Protein AF-A0AAV0UBR2-F1 (afdb_monomer)

Secondary structure (DSSP, 8-state):
---EESSS--TT-TT-SEEEEEETTEEEEEE-STTEEEE-TTTB-B-SSEEEEEEEESS-SSEEEEEEETTPPPBTTTTB-TTTSTTEEEEETTTTEEEETTEEEE---SPPP-TT-EEEEEEETTTTEEEEEETTEEEEEEEE-----TTS--EEEEEEE-TT-EEEEESSSS--SSPPTTPEEGGGGB--GGGTHHHHHHHHHTT----------------------PPP--GGG--SHHHHHTTHHHHHHHHHHHTTB---S-HHHHHHHHHHTTT--STTS-TTTBPPP-----

pLDDT: mean 78.82, std 22.32, range [23.48, 98.81]

Solvent-accessible surface area (backbone atoms only — not comparable to full-atom values): 16975 Å² total; per-residue (Å²): 129,63,67,50,66,72,80,76,79,68,102,77,52,86,80,47,31,42,46,77,47,81,54,96,54,31,37,36,40,33,15,62,27,57,25,14,49,42,26,21,67,93,34,32,50,46,68,63,50,36,36,30,37,38,36,34,26,71,40,51,60,64,40,21,47,37,36,28,31,71,75,56,76,76,39,55,90,84,46,41,36,46,4,43,36,76,55,15,39,16,41,21,45,52,80,23,28,32,27,42,48,64,41,75,42,87,56,54,89,70,83,56,56,47,65,67,41,35,39,38,44,40,38,31,45,77,81,10,33,33,32,44,20,57,72,59,45,76,58,53,78,75,44,70,81,46,68,67,49,97,86,24,72,17,36,23,55,28,36,12,22,24,58,79,30,32,36,38,39,31,39,52,67,45,89,70,93,56,76,60,88,87,50,39,45,48,54,82,54,49,59,76,66,88,65,49,62,66,53,53,53,50,57,55,58,73,73,67,80,86,89,84,92,82,83,88,86,88,82,82,87,79,88,76,92,76,81,86,82,76,80,86,81,65,55,85,79,38,90,47,46,70,63,42,42,75,61,38,64,62,53,45,37,50,55,25,51,76,69,48,27,55,63,69,76,57,55,63,58,35,20,44,52,55,55,75,45,50,96,51,57,83,86,76,46,62,72,90,50,44,45,79,82,77,80,88,80,133

Foldseek 3Di:
DQWDFQDDDDQPPPPQQWHWDDDLQKIKIAGAAQFGKIWSQVWFAAAAFKEKKKKAWQAFDWKWWAKFFQVDHDDRVVSDYFQCEQRGWTATQQVCWIHHVNDTDRQAPDHGDGHGWMKMWMAHQHQQFTWIDTQQHTSDTPDGPNHDDPPGRHMTIMMTDGHGTIMIIHQPSDDDRHDDPRHDRSVVRTHPPVPCVVVVVVVVVVPDDDDDDDDDDDDDDDDDDDDDDDDQDQLVVQQDLVSQLVVDLVNLLVNCVVLQWDSDDDSSVSSVLSNQCHPHDPVPRDPVGGHDDDPPDD

Nearest PDB structures (foldseek):
  5f6l-assembly1_B  TM=8.442E-01  e=5.156E-14  Homo sapiens
  5f6k-assembly1_A  TM=8.306E-01  e=2.556E-14  Homo sapiens
  7bre-assembly2_D  TM=8.375E-01  e=4.486E-13  Homo sapiens
  4uwe-assembly1_A  TM=8.419E-01  e=6.321E-10  Oryctolagus cuniculus
  4uwa-assembly1_B  TM=8.419E-01  e=2.572E-09  Oryctolagus cuniculus

InterPro domains:
  IPR001870 B30.2/SPRY domain [PS50188] (1-176)
  IPR003877 SPRY domain [PF00622] (50-173)
  IPR003877 SPRY domain [SM00449] (48-175)
  IPR013320 Concanavalin A-like lectin/glucanase domain superfamily [SSF49899] (34-180)
  IPR025086 SDE2/SF3A3, SAP domain [PF13297] (218-292)
  IPR043136 B30.2/SPRY domain superfamily [G3DSA:2.60.120.920] (10-215)
  IPR045129 E3 ubiquitin-protein ligase RNF123/RKP/RSPRY1 [PTHR13363] (20-223)

Radius of gyration: 23.36 Å; Cα contacts (8 Å, |Δi|>4): 576; chains: 1; bounding box: 59×63×54 Å

Mean predicted aligned error: 16.4 Å

Sequence (298 aa):
MWLTFVGDSNEEDVTASVGTIFKHGLCELRGRGNFGTASARHCCALTKGKWYYEVRLVTAGVVQIGWADSTFEVNSETGDGVGDHERSWSYDGARRLKWNGGKDEEYATDDSWSKGDVIGCLLDLDEGTVSFTQNGVCLGVAFCNVKHTPSDEGIFPAISVEQTEILLVNIGSQPFLYKPLGFEPVIDALSDEAADESAAVATIRARMDPAKKVKTSTSKALEKKTALTEPVVDLMKYETVESLELLGLEQLKQELSRRNLKCGGNLTERAARLHSVRGKSWEDIDDKVKAKKKDVSG

Structure (mmCIF, N/CA/C/O backbone):
data_AF-A0AAV0UBR2-F1
#
_entry.id   AF-A0AAV0UBR2-F1
#
loop_
_atom_site.group_PDB
_atom_site.id
_atom_site.type_symbol
_atom_site.label_atom_id
_atom_site.label_alt_id
_atom_site.label_comp_id
_atom_site.label_asym_id
_atom_site.label_entity_id
_atom_site.label_seq_id
_atom_site.pdbx_PDB_ins_code
_atom_site.Cartn_x
_atom_site.Cartn_y
_atom_site.Cartn_z
_atom_site.occupancy
_atom_site.B_iso_or_equiv
_atom_site.auth_seq_id
_atom_site.auth_comp_id
_atom_site.auth_asym_id
_atom_site.auth_atom_id
_atom_site.pdbx_PDB_model_num
ATOM 1 N N . MET A 1 1 ? 5.184 15.488 6.749 1.00 46.41 1 MET A N 1
ATOM 2 C CA . MET A 1 1 ? 5.309 14.588 5.581 1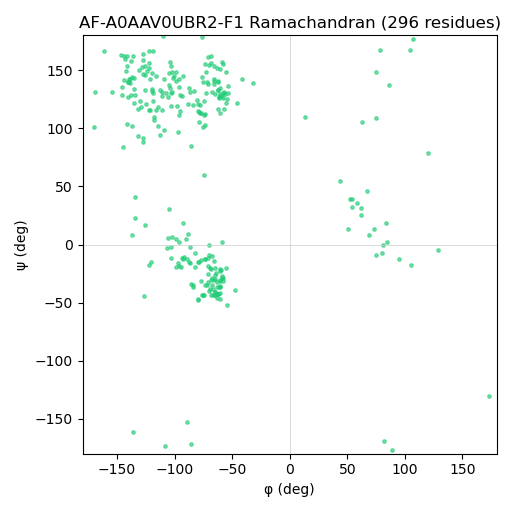.00 46.41 1 MET A CA 1
ATOM 3 C C . MET A 1 1 ? 5.497 13.186 6.153 1.00 46.41 1 MET A C 1
ATOM 5 O O . MET A 1 1 ? 6.348 13.073 7.017 1.00 46.41 1 MET A O 1
ATOM 9 N N . TRP A 1 2 ? 4.666 12.187 5.821 1.00 53.38 2 TRP A N 1
ATOM 10 C CA . TRP A 1 2 ? 4.662 10.881 6.529 1.00 53.38 2 TRP A CA 1
ATOM 11 C C . TRP A 1 2 ? 5.353 9.733 5.771 1.00 53.38 2 TRP A C 1
ATOM 13 O O . TRP A 1 2 ? 5.608 8.687 6.350 1.00 53.38 2 TRP A O 1
ATOM 23 N N . LEU A 1 3 ? 5.686 9.911 4.489 1.00 54.06 3 LEU A N 1
ATOM 24 C CA . LEU A 1 3 ? 6.762 9.127 3.878 1.00 54.06 3 LEU A CA 1
ATOM 25 C C . LEU A 1 3 ? 8.009 9.991 3.918 1.00 54.06 3 LEU A C 1
ATOM 27 O O . LEU A 1 3 ? 8.021 11.078 3.339 1.00 54.06 3 LEU A O 1
ATOM 31 N N . THR A 1 4 ? 9.029 9.500 4.600 1.00 50.12 4 THR A N 1
ATOM 32 C CA . THR A 1 4 ? 10.371 10.073 4.604 1.00 50.12 4 THR A CA 1
ATOM 33 C C . THR A 1 4 ? 11.328 9.057 3.994 1.00 50.12 4 THR A C 1
ATOM 35 O O . THR A 1 4 ? 11.130 7.841 4.073 1.00 50.12 4 THR A O 1
ATOM 38 N N . PHE A 1 5 ? 12.320 9.573 3.277 1.00 44.47 5 PHE A N 1
ATOM 39 C CA . PHE A 1 5 ? 13.307 8.764 2.576 1.00 44.47 5 PHE A CA 1
ATOM 40 C C . PHE A 1 5 ? 14.163 7.988 3.592 1.00 44.47 5 PHE A C 1
ATOM 42 O O . PHE A 1 5 ? 14.566 8.545 4.612 1.00 44.47 5 PHE A O 1
ATOM 49 N N . VAL A 1 6 ? 14.458 6.715 3.314 1.00 44.81 6 VAL A N 1
ATOM 50 C CA . VAL A 1 6 ? 15.462 5.943 4.066 1.00 44.81 6 VAL A CA 1
ATOM 51 C C . VAL A 1 6 ? 16.767 6.005 3.268 1.00 44.81 6 VAL A C 1
ATOM 53 O O . VAL A 1 6 ? 16.921 5.262 2.304 1.00 44.81 6 VAL A O 1
ATOM 56 N N . GLY A 1 7 ? 17.660 6.939 3.635 1.00 39.88 7 GLY A N 1
ATOM 57 C CA . GLY A 1 7 ? 18.962 7.192 2.978 1.00 39.88 7 GLY A CA 1
ATOM 58 C C . GLY A 1 7 ? 19.161 8.614 2.405 1.00 39.88 7 GLY A C 1
ATOM 59 O O . GLY A 1 7 ? 19.099 8.827 1.207 1.00 39.88 7 GLY A O 1
ATOM 60 N N . ASP A 1 8 ? 19.476 9.580 3.263 1.00 29.83 8 ASP A N 1
ATOM 61 C CA . ASP A 1 8 ? 19.772 10.987 2.930 1.00 29.83 8 ASP A CA 1
ATOM 62 C C . ASP A 1 8 ? 18.601 11.922 2.556 1.00 29.83 8 ASP A C 1
ATOM 64 O O . ASP A 1 8 ? 17.513 11.551 2.122 1.00 29.83 8 ASP A O 1
ATOM 68 N N . SER A 1 9 ? 18.822 13.183 2.926 1.00 35.94 9 SER A N 1
ATOM 69 C CA . SER A 1 9 ? 17.844 14.158 3.411 1.00 35.94 9 SER A CA 1
ATOM 70 C C . SER A 1 9 ? 17.406 15.224 2.392 1.00 35.94 9 SER A C 1
ATOM 72 O O . SER A 1 9 ? 18.218 15.697 1.606 1.00 35.94 9 SER A O 1
ATOM 74 N N . ASN A 1 10 ? 16.184 15.743 2.597 1.00 33.81 10 ASN A N 1
ATOM 75 C CA . ASN A 1 10 ? 15.532 16.940 2.017 1.00 33.81 10 ASN A CA 1
ATOM 76 C C . ASN A 1 10 ? 14.797 16.801 0.665 1.00 33.81 10 ASN A C 1
ATOM 78 O O . ASN A 1 10 ? 15.284 16.230 -0.303 1.00 33.81 10 ASN A O 1
ATOM 82 N N . GLU A 1 11 ? 13.617 17.438 0.602 1.00 40.72 11 GLU A N 1
ATOM 83 C CA . GLU A 1 11 ? 12.642 17.490 -0.512 1.00 40.72 11 GLU A CA 1
ATOM 84 C C . GLU A 1 11 ? 13.168 18.066 -1.851 1.00 40.72 11 GLU A C 1
ATOM 86 O O . GLU A 1 11 ? 12.420 18.136 -2.827 1.00 40.72 11 GLU A O 1
ATOM 91 N N . GLU A 1 12 ? 14.447 18.432 -1.946 1.00 46.47 12 GLU A N 1
ATOM 92 C CA . GLU A 1 12 ? 15.081 18.947 -3.169 1.00 46.47 12 GLU A CA 1
ATOM 93 C C . GLU A 1 12 ? 16.334 18.161 -3.579 1.00 46.47 12 GLU A C 1
ATOM 95 O O . GLU A 1 12 ? 17.120 18.634 -4.402 1.00 46.47 12 GLU A O 1
ATOM 100 N N . ASP A 1 13 ? 16.533 16.951 -3.050 1.00 51.47 13 ASP A N 1
ATOM 101 C CA . ASP A 1 13 ? 17.655 16.131 -3.485 1.00 51.47 13 ASP A CA 1
ATOM 102 C C . ASP A 1 13 ? 17.386 15.521 -4.873 1.00 51.47 13 ASP A C 1
ATOM 104 O O . ASP A 1 13 ? 16.647 14.548 -5.060 1.00 51.47 13 ASP A O 1
ATOM 108 N N . VAL A 1 14 ? 17.980 16.137 -5.897 1.00 52.19 14 VAL A N 1
ATOM 109 C CA . VAL A 1 14 ? 17.933 15.667 -7.291 1.00 52.19 14 VAL A CA 1
ATOM 110 C C . VAL A 1 14 ? 18.663 14.323 -7.446 1.00 52.19 14 VAL A C 1
ATOM 112 O O . VAL A 1 14 ? 18.478 13.648 -8.458 1.00 52.19 14 VAL A O 1
ATOM 115 N N . THR A 1 15 ? 19.460 13.917 -6.452 1.00 54.75 15 THR A N 1
ATOM 116 C CA . THR A 1 15 ? 20.222 12.663 -6.455 1.00 54.75 15 THR A CA 1
ATOM 117 C C . THR A 1 15 ? 19.478 11.485 -5.820 1.00 54.75 15 THR A C 1
ATOM 119 O O . THR A 1 15 ? 19.882 10.341 -6.022 1.00 54.75 15 THR A O 1
ATOM 122 N N . ALA A 1 16 ? 18.350 11.731 -5.141 1.00 70.00 16 ALA A N 1
ATOM 123 C CA . ALA A 1 16 ? 17.551 10.679 -4.519 1.00 70.00 16 ALA A CA 1
ATOM 124 C C . ALA A 1 16 ? 16.995 9.684 -5.556 1.00 70.00 16 ALA A C 1
ATOM 126 O O . ALA A 1 16 ? 16.400 10.066 -6.572 1.00 70.00 16 ALA A O 1
ATOM 127 N N . SER A 1 17 ? 17.130 8.387 -5.264 1.00 79.88 17 SER A N 1
ATOM 128 C CA . SER A 1 17 ? 16.677 7.288 -6.131 1.00 79.88 17 SER A CA 1
ATOM 129 C C . SER A 1 17 ? 15.152 7.149 -6.200 1.00 79.88 17 SER A C 1
ATOM 131 O O . SER A 1 17 ? 14.642 6.464 -7.089 1.00 79.88 17 SER A O 1
ATOM 133 N N . VAL A 1 18 ? 14.407 7.838 -5.330 1.00 83.50 18 VAL A N 1
ATOM 134 C CA . VAL A 1 18 ? 12.948 7.959 -5.392 1.00 83.50 18 VAL A CA 1
ATOM 135 C C . VAL A 1 18 ? 12.512 9.388 -5.076 1.00 83.50 18 VAL A C 1
ATOM 137 O O . VAL A 1 18 ? 13.056 10.040 -4.192 1.00 83.50 18 VAL A O 1
ATOM 140 N N . GLY A 1 19 ? 11.532 9.896 -5.819 1.00 85.75 19 GLY A N 1
ATOM 141 C CA . GLY A 1 19 ? 10.892 11.182 -5.559 1.00 85.75 19 GLY A CA 1
ATOM 142 C C . GLY A 1 19 ? 9.505 10.998 -4.957 1.00 85.75 19 GLY A C 1
ATOM 143 O O . GLY A 1 19 ? 8.725 10.186 -5.449 1.00 85.75 19 GLY A O 1
ATOM 144 N N . THR A 1 20 ? 9.176 11.796 -3.945 1.00 86.75 20 THR A N 1
ATOM 145 C CA . THR A 1 20 ? 7.855 11.820 -3.302 1.00 86.75 20 THR A CA 1
ATOM 146 C C . THR A 1 20 ? 7.209 13.188 -3.452 1.00 86.75 20 THR A C 1
ATOM 148 O O . THR A 1 20 ? 7.829 14.198 -3.128 1.00 86.75 20 THR A O 1
ATOM 151 N N . ILE A 1 21 ? 5.955 13.241 -3.897 1.00 87.75 21 ILE A N 1
ATOM 152 C CA . ILE A 1 21 ? 5.172 14.480 -3.954 1.00 87.75 21 ILE A CA 1
ATOM 153 C C . ILE A 1 21 ? 3.829 14.245 -3.279 1.00 87.75 21 ILE A C 1
ATOM 155 O O . ILE A 1 21 ? 3.015 13.447 -3.737 1.00 87.75 21 ILE A O 1
ATOM 159 N N . PHE A 1 22 ? 3.557 14.990 -2.212 1.00 83.75 22 PHE A N 1
ATOM 160 C CA . PHE A 1 22 ? 2.259 14.947 -1.551 1.00 83.75 22 PHE A CA 1
ATOM 161 C C . PHE A 1 22 ? 1.299 15.944 -2.184 1.00 83.75 22 PHE A C 1
ATOM 163 O O . PHE A 1 22 ? 1.541 17.151 -2.192 1.00 83.75 22 PHE A O 1
ATOM 170 N N . LYS A 1 23 ? 0.174 15.449 -2.701 1.00 78.44 23 LYS A N 1
ATOM 171 C CA . LYS A 1 23 ? -0.849 16.307 -3.296 1.00 78.44 23 LYS A CA 1
ATOM 172 C C . LYS A 1 23 ? -2.245 15.768 -3.042 1.00 78.44 23 LYS A C 1
ATOM 174 O O . LYS A 1 23 ? -2.550 14.615 -3.330 1.00 78.44 23 LYS A O 1
ATOM 179 N N . HIS A 1 24 ? -3.111 16.641 -2.529 1.00 82.06 24 HIS A N 1
ATOM 180 C CA . HIS A 1 24 ? -4.518 16.339 -2.251 1.00 82.06 24 HIS A CA 1
ATOM 181 C C . HIS A 1 24 ? -4.724 15.095 -1.363 1.00 82.06 24 HIS A C 1
ATOM 183 O O . HIS A 1 24 ? -5.707 14.387 -1.536 1.00 82.06 24 HIS A O 1
ATOM 189 N N . GLY A 1 25 ? -3.806 14.799 -0.439 1.00 78.69 25 GLY A N 1
ATOM 190 C CA . GLY A 1 25 ? -3.898 13.621 0.432 1.00 78.69 25 GLY A CA 1
ATOM 191 C C . GLY A 1 25 ? -3.359 12.319 -0.173 1.00 78.69 25 GLY A C 1
ATOM 192 O O . GLY A 1 25 ? -3.390 11.299 0.496 1.00 78.69 25 GLY A O 1
ATOM 193 N N . LEU A 1 26 ? -2.823 12.324 -1.392 1.00 86.31 26 LEU A N 1
ATOM 194 C CA . LEU A 1 26 ? -2.087 11.181 -1.942 1.00 86.31 26 LEU A CA 1
ATOM 195 C C . LEU A 1 26 ? -0.590 11.474 -1.938 1.00 86.31 26 LEU A C 1
ATOM 197 O O . LEU A 1 26 ? -0.187 12.625 -2.127 1.00 86.31 26 LEU A O 1
ATOM 201 N N . CYS A 1 27 ? 0.222 10.436 -1.757 1.00 91.31 27 CYS A N 1
ATOM 202 C CA . CYS A 1 27 ? 1.649 10.503 -2.048 1.00 91.31 27 CYS A CA 1
ATOM 203 C C . CYS A 1 27 ? 1.891 9.966 -3.459 1.00 91.31 27 CYS A C 1
ATOM 205 O O . CYS A 1 27 ? 1.653 8.788 -3.716 1.00 91.31 27 CYS A O 1
ATOM 207 N N . GLU A 1 28 ? 2.345 10.811 -4.379 1.00 94.00 28 GLU A N 1
ATOM 208 C CA . GLU A 1 28 ? 2.950 10.345 -5.623 1.00 94.00 28 GLU A CA 1
ATOM 209 C C . GLU A 1 28 ? 4.375 9.892 -5.335 1.00 94.00 28 GLU A C 1
ATOM 211 O O . GLU A 1 28 ? 5.196 10.689 -4.887 1.00 94.00 28 GLU A O 1
ATOM 216 N N . LEU A 1 29 ? 4.653 8.623 -5.609 1.00 93.75 29 LEU A N 1
ATOM 217 C CA . LEU A 1 29 ? 5.976 8.030 -5.511 1.00 93.75 29 LEU A CA 1
ATOM 218 C C . LEU A 1 29 ? 6.505 7.790 -6.925 1.00 93.75 29 LEU A C 1
ATOM 220 O O . LEU A 1 29 ? 5.793 7.230 -7.755 1.00 93.75 29 LEU A O 1
ATOM 224 N N . ARG A 1 30 ? 7.731 8.231 -7.209 1.00 94.38 30 ARG A N 1
ATOM 225 C CA . ARG A 1 30 ? 8.351 8.154 -8.536 1.00 94.38 30 ARG A CA 1
ATOM 226 C C . ARG A 1 30 ? 9.759 7.586 -8.445 1.00 94.38 30 ARG A C 1
ATOM 228 O O . ARG A 1 30 ? 10.634 8.247 -7.890 1.00 94.38 30 ARG A O 1
ATOM 235 N N . GLY A 1 31 ? 9.997 6.431 -9.052 1.00 90.62 31 GLY A N 1
ATOM 236 C CA . GLY A 1 31 ? 11.328 5.841 -9.151 1.00 90.62 31 GLY A CA 1
ATOM 237 C C . GLY A 1 31 ? 12.250 6.665 -10.051 1.00 90.62 31 GLY A C 1
ATOM 238 O O . GLY A 1 31 ? 11.885 7.066 -11.162 1.00 90.62 31 GLY A O 1
ATOM 239 N N . ARG A 1 32 ? 13.453 6.953 -9.555 1.00 87.56 32 ARG A N 1
ATOM 240 C CA . ARG A 1 32 ? 14.506 7.728 -10.236 1.00 87.56 32 ARG A CA 1
ATOM 241 C C . ARG A 1 32 ? 15.820 6.953 -10.378 1.00 87.56 32 ARG A C 1
ATOM 243 O O . ARG A 1 32 ? 16.628 7.318 -11.230 1.00 87.56 32 ARG A O 1
ATOM 250 N N . GLY A 1 33 ? 16.007 5.882 -9.610 1.00 81.88 33 GLY A N 1
ATOM 251 C CA . GLY A 1 33 ? 17.166 4.991 -9.659 1.00 81.88 33 GLY A CA 1
ATOM 252 C C . GLY A 1 33 ? 16.772 3.515 -9.598 1.00 81.88 33 GLY A C 1
ATOM 253 O O . GLY A 1 33 ? 15.621 3.175 -9.859 1.00 81.88 33 GLY A O 1
ATOM 254 N N . ASN A 1 34 ? 17.741 2.668 -9.258 1.00 83.19 34 ASN A N 1
ATOM 255 C CA . ASN A 1 34 ? 17.560 1.228 -9.078 1.00 83.19 34 ASN A CA 1
ATOM 256 C C . ASN A 1 34 ? 16.831 0.978 -7.747 1.00 83.19 34 ASN A C 1
ATOM 258 O O . ASN A 1 34 ? 17.386 1.307 -6.699 1.00 83.19 34 ASN A O 1
ATOM 262 N N . PHE A 1 35 ? 15.582 0.504 -7.795 1.00 82.88 35 PHE A N 1
ATOM 263 C CA . PHE A 1 35 ? 14.741 0.235 -6.615 1.00 82.88 35 PHE A CA 1
ATOM 264 C C . PHE A 1 35 ? 14.771 1.312 -5.511 1.00 82.88 35 PHE A C 1
ATOM 266 O O . PHE A 1 35 ? 15.003 1.048 -4.328 1.00 82.88 35 PHE A O 1
ATOM 273 N N . GLY A 1 36 ? 14.486 2.563 -5.877 1.00 87.38 36 GLY A N 1
ATOM 274 C CA . GLY A 1 36 ? 14.379 3.638 -4.893 1.00 87.38 36 GLY A CA 1
ATOM 275 C C . GLY A 1 36 ? 13.265 3.364 -3.878 1.00 87.38 36 GLY A C 1
ATOM 276 O O . GLY A 1 36 ? 12.137 3.058 -4.265 1.00 87.38 36 GLY A O 1
ATOM 277 N N . THR A 1 37 ? 13.569 3.474 -2.581 1.00 89.94 37 THR A N 1
ATOM 278 C CA . THR A 1 37 ? 12.670 3.023 -1.507 1.00 89.94 37 THR A CA 1
ATOM 279 C C . THR A 1 37 ? 12.123 4.183 -0.686 1.00 89.94 37 THR A C 1
ATOM 281 O O . THR A 1 37 ? 12.868 5.045 -0.227 1.00 89.94 37 THR A O 1
ATOM 284 N N . ALA A 1 38 ? 10.812 4.178 -0.455 1.00 90.69 38 ALA A N 1
ATOM 285 C CA . ALA A 1 38 ? 10.155 5.070 0.492 1.00 90.69 38 ALA A CA 1
ATOM 286 C C . ALA A 1 38 ? 9.413 4.260 1.558 1.00 90.69 38 ALA A C 1
ATOM 288 O O . ALA A 1 38 ? 8.809 3.228 1.263 1.00 90.69 38 ALA A O 1
ATOM 289 N N . SER A 1 39 ? 9.439 4.738 2.803 1.00 91.31 39 SER A N 1
ATOM 290 C CA . SER A 1 39 ? 8.746 4.085 3.915 1.00 91.31 39 SER A CA 1
ATOM 291 C C . SER A 1 39 ? 8.114 5.096 4.866 1.00 91.31 39 SER A C 1
ATOM 293 O O . SER A 1 39 ? 8.483 6.271 4.876 1.00 91.31 39 SER A O 1
ATOM 295 N N . ALA A 1 40 ? 7.170 4.629 5.680 1.00 89.12 40 ALA A N 1
ATOM 296 C CA . ALA A 1 40 ? 6.581 5.415 6.764 1.00 89.12 40 ALA A CA 1
ATOM 297 C C . ALA A 1 40 ? 7.289 5.208 8.121 1.00 89.12 40 ALA A C 1
ATOM 299 O O . ALA A 1 40 ? 6.711 5.525 9.160 1.00 89.12 40 ALA A O 1
ATOM 300 N N . ARG A 1 41 ? 8.527 4.684 8.124 1.00 86.19 41 ARG A N 1
ATOM 301 C CA . ARG A 1 41 ? 9.288 4.283 9.327 1.00 86.19 41 ARG A CA 1
ATOM 302 C C . ARG A 1 41 ? 9.292 5.321 10.445 1.00 86.19 41 ARG A C 1
ATOM 304 O O . ARG A 1 41 ? 9.218 4.967 11.611 1.00 86.19 41 ARG A O 1
ATOM 311 N N . HIS A 1 42 ? 9.399 6.597 10.092 1.00 83.25 42 HIS A N 1
ATOM 312 C CA . HIS A 1 42 ? 9.596 7.672 11.064 1.00 83.25 42 HIS A CA 1
ATOM 313 C C . HIS A 1 42 ? 8.324 8.098 11.795 1.00 83.25 42 HIS A C 1
ATOM 315 O O . HIS A 1 42 ? 8.405 8.803 12.789 1.00 83.25 42 HIS A O 1
ATOM 321 N N . CYS A 1 43 ? 7.148 7.710 11.311 1.00 83.31 43 CYS A N 1
ATOM 322 C CA . CYS A 1 43 ? 5.892 8.157 11.904 1.00 83.31 43 CYS A CA 1
ATOM 323 C C . CYS A 1 43 ? 4.862 7.040 12.037 1.00 83.31 43 CYS A C 1
ATOM 325 O O . CYS A 1 43 ? 3.712 7.330 12.330 1.00 83.31 43 CYS A O 1
ATOM 327 N N . CYS A 1 44 ? 5.225 5.784 11.776 1.00 90.25 44 CYS A N 1
ATOM 328 C CA . CYS A 1 44 ? 4.307 4.653 11.801 1.00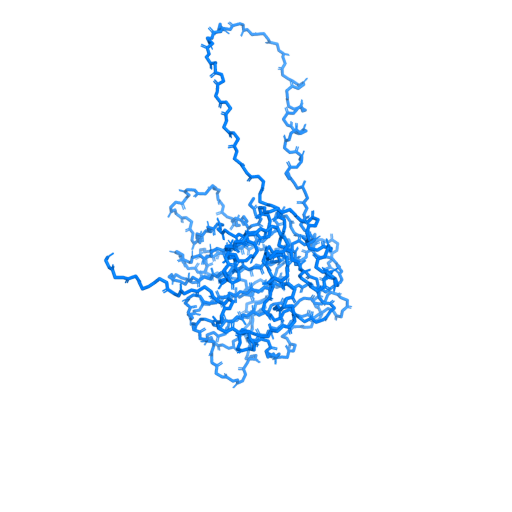 90.25 44 CYS A CA 1
ATOM 329 C C . CYS A 1 44 ? 4.961 3.448 12.480 1.00 90.25 44 CYS A C 1
ATOM 331 O O . CYS A 1 44 ? 6.058 3.041 12.107 1.00 90.25 44 CYS A O 1
ATOM 333 N N . ALA A 1 45 ? 4.253 2.876 13.453 1.00 92.50 45 ALA A N 1
ATOM 334 C CA . ALA A 1 45 ? 4.704 1.754 14.269 1.00 92.50 45 ALA A CA 1
ATOM 335 C C . ALA A 1 45 ? 3.518 0.832 14.601 1.00 92.50 45 ALA A C 1
ATOM 337 O O . ALA A 1 45 ? 2.874 0.947 15.648 1.00 92.50 45 ALA A O 1
ATOM 338 N N . LEU A 1 46 ? 3.180 -0.079 13.686 1.00 95.38 46 LEU A N 1
ATOM 339 C CA . LEU A 1 46 ? 2.039 -0.985 13.839 1.00 95.38 46 LEU A CA 1
ATOM 340 C C . LEU A 1 46 ? 2.441 -2.210 14.663 1.00 95.38 46 LEU A C 1
ATOM 342 O O . LEU A 1 46 ? 3.320 -2.974 14.268 1.00 95.38 46 LEU A O 1
ATOM 346 N N . THR A 1 47 ? 1.779 -2.420 15.802 1.00 95.38 47 THR A N 1
ATOM 347 C CA . THR A 1 47 ? 2.157 -3.471 16.771 1.00 95.38 47 THR A CA 1
ATOM 348 C C . THR A 1 47 ? 1.063 -4.506 17.052 1.00 95.38 47 THR A C 1
ATOM 350 O O . THR A 1 47 ? 1.357 -5.568 17.595 1.00 95.38 47 THR A O 1
ATOM 353 N N . LYS A 1 48 ? -0.193 -4.228 16.682 1.00 95.69 48 LYS A N 1
ATOM 354 C CA . LYS A 1 48 ? -1.363 -5.118 16.839 1.00 95.69 48 LYS A CA 1
ATOM 355 C C . LYS A 1 48 ? -2.502 -4.692 15.913 1.00 95.69 48 LYS A C 1
ATOM 357 O O . LYS A 1 48 ? -2.486 -3.551 15.455 1.00 95.69 48 LYS A O 1
ATOM 362 N N . GLY A 1 49 ? -3.520 -5.529 15.720 1.00 97.38 49 GLY A N 1
ATOM 363 C CA . GLY A 1 49 ? -4.697 -5.190 14.919 1.00 97.38 49 GLY A CA 1
ATOM 364 C C . GLY A 1 49 ? -4.500 -5.374 13.414 1.00 97.38 49 GLY A C 1
ATOM 365 O O . GLY A 1 49 ? -3.515 -5.958 12.959 1.00 97.38 49 GLY A O 1
ATOM 366 N N . LYS A 1 50 ? -5.458 -4.862 12.636 1.00 98.56 50 LYS A N 1
ATOM 367 C CA . LYS A 1 50 ? -5.548 -5.066 11.186 1.00 98.56 50 LYS A CA 1
ATOM 368 C C . LYS A 1 50 ? -5.460 -3.738 10.449 1.00 98.56 50 LYS A C 1
ATOM 370 O O . LYS A 1 50 ? -6.281 -2.854 10.679 1.00 98.56 50 LYS A O 1
ATOM 375 N N . TRP A 1 51 ? -4.499 -3.616 9.542 1.00 98.62 51 TRP A N 1
ATOM 376 C CA . TRP A 1 51 ? -4.113 -2.355 8.915 1.00 98.62 51 TRP A CA 1
ATOM 377 C C . TRP A 1 51 ? -4.112 -2.433 7.400 1.00 98.62 51 TRP A C 1
ATOM 379 O O . TRP A 1 51 ? -3.813 -3.475 6.810 1.00 98.62 51 TRP A O 1
ATOM 389 N N . TYR A 1 52 ? -4.450 -1.310 6.774 1.00 98.81 52 TYR A N 1
ATOM 390 C CA . TYR A 1 52 ? -4.665 -1.246 5.342 1.00 98.81 52 TYR A CA 1
ATOM 391 C C . TYR A 1 52 ? -4.198 0.063 4.712 1.00 98.81 52 TYR A C 1
ATOM 393 O O . TYR A 1 52 ? -4.405 1.155 5.252 1.00 98.81 52 TYR A O 1
ATOM 401 N N . TYR A 1 53 ? -3.624 -0.061 3.519 1.00 98.69 53 TYR A N 1
ATOM 402 C CA . TYR A 1 53 ? -3.398 1.046 2.597 1.00 98.69 53 TYR A CA 1
ATOM 403 C C . TYR A 1 53 ? -3.583 0.581 1.144 1.00 98.69 53 TYR A C 1
ATOM 405 O O . TYR A 1 53 ? -3.564 -0.616 0.854 1.00 98.69 53 TYR A O 1
ATOM 413 N N . GLU A 1 54 ? -3.766 1.528 0.225 1.00 98.19 54 GLU A N 1
ATOM 414 C CA . GLU A 1 54 ? -3.896 1.263 -1.211 1.00 98.19 54 GLU A CA 1
ATOM 415 C C . GLU A 1 54 ? -2.804 1.959 -2.009 1.00 98.19 54 GLU A C 1
ATOM 417 O O . GLU A 1 54 ? -2.379 3.076 -1.699 1.00 98.19 54 GLU A O 1
ATOM 422 N N . VAL A 1 55 ? -2.413 1.319 -3.103 1.00 98.50 55 VAL A N 1
ATOM 423 C CA . VAL A 1 55 ? -1.519 1.883 -4.104 1.00 98.50 55 VAL A CA 1
ATOM 424 C C . VAL A 1 55 ? -2.197 1.812 -5.458 1.00 98.50 55 VAL A C 1
ATOM 426 O O . VAL A 1 55 ? -2.532 0.732 -5.934 1.00 98.50 55 VAL A O 1
ATOM 429 N N . ARG A 1 56 ? -2.383 2.962 -6.105 1.00 98.31 56 ARG A N 1
ATOM 430 C CA . ARG A 1 56 ? -2.831 3.021 -7.496 1.00 98.31 56 ARG A CA 1
ATOM 431 C C . ARG A 1 56 ? -1.636 3.108 -8.433 1.00 98.31 56 ARG A C 1
ATOM 433 O O . ARG A 1 56 ? -0.813 4.018 -8.309 1.00 98.31 56 ARG A O 1
ATOM 440 N N . LEU A 1 57 ? -1.607 2.217 -9.413 1.00 97.94 57 LEU A N 1
ATOM 441 C CA . LEU A 1 57 ? -0.569 2.136 -10.431 1.00 97.94 57 LEU A CA 1
ATOM 442 C C . LEU A 1 57 ? -0.765 3.231 -11.490 1.00 97.94 57 LEU A C 1
ATOM 444 O O . LEU A 1 57 ? -1.753 3.225 -12.229 1.00 97.94 57 LEU A O 1
ATOM 448 N N . VAL A 1 58 ? 0.151 4.200 -11.578 1.00 97.69 58 VAL A N 1
ATOM 449 C CA . VAL A 1 58 ? 0.159 5.182 -12.685 1.00 97.69 58 VAL A CA 1
ATOM 450 C C . VAL A 1 58 ? 0.926 4.618 -13.884 1.00 97.69 58 VAL A C 1
ATOM 452 O O . VAL A 1 58 ? 0.546 4.858 -15.036 1.00 97.69 58 VAL A O 1
ATOM 455 N N . THR A 1 59 ? 1.957 3.833 -13.601 1.00 96.75 59 THR A N 1
ATOM 456 C CA . THR A 1 59 ? 2.663 2.919 -14.507 1.00 96.75 59 THR A CA 1
ATOM 457 C C . THR A 1 59 ? 2.605 1.505 -13.914 1.00 96.75 59 THR A C 1
ATOM 459 O O . THR A 1 59 ? 2.178 1.345 -12.773 1.00 96.75 59 THR A O 1
ATOM 462 N N . ALA A 1 60 ? 2.937 0.482 -14.702 1.00 93.50 60 ALA A N 1
ATOM 463 C CA . ALA A 1 60 ? 2.730 -0.925 -14.337 1.00 93.50 60 ALA A CA 1
ATOM 464 C C . ALA A 1 60 ? 3.961 -1.795 -14.638 1.00 93.50 60 ALA A C 1
ATOM 466 O O . ALA A 1 60 ? 3.841 -2.899 -15.164 1.00 93.50 60 ALA A O 1
ATOM 467 N N . GLY A 1 61 ? 5.149 -1.268 -14.361 1.00 94.69 61 GLY A N 1
ATOM 468 C CA . GLY A 1 61 ? 6.401 -2.011 -14.400 1.00 94.69 61 GLY A CA 1
ATOM 469 C C . GLY A 1 61 ? 6.720 -2.665 -13.059 1.00 94.69 61 GLY A C 1
ATOM 470 O O . GLY A 1 61 ? 5.829 -3.013 -12.285 1.00 94.69 61 GLY A O 1
ATOM 471 N N . VAL A 1 62 ? 8.011 -2.860 -12.812 1.00 94.62 62 VAL A N 1
ATOM 472 C CA . VAL A 1 62 ? 8.533 -3.580 -11.648 1.00 94.62 62 VAL A CA 1
ATOM 473 C C . VAL A 1 62 ? 8.526 -2.663 -10.426 1.00 94.62 62 VAL A C 1
ATOM 475 O O . VAL A 1 62 ? 9.236 -1.664 -10.382 1.00 94.62 62 VAL A O 1
ATOM 478 N N . VAL A 1 63 ? 7.720 -3.001 -9.422 1.00 95.81 63 VAL A N 1
ATOM 479 C CA . VAL A 1 63 ? 7.722 -2.345 -8.108 1.00 95.81 63 VAL A CA 1
ATOM 480 C C . VAL A 1 63 ? 7.501 -3.400 -7.028 1.00 95.81 63 VAL A C 1
ATOM 482 O O . VAL A 1 63 ? 6.889 -4.433 -7.286 1.00 95.81 63 VAL A O 1
ATOM 485 N N . GLN A 1 64 ? 7.980 -3.148 -5.817 1.00 96.81 64 GLN A N 1
ATOM 486 C CA . GLN A 1 64 ? 7.797 -4.020 -4.659 1.00 96.81 64 GLN A CA 1
ATOM 487 C C . GLN A 1 64 ? 7.016 -3.253 -3.595 1.00 96.81 64 GLN A C 1
ATOM 489 O O . GLN A 1 64 ? 7.531 -2.322 -2.975 1.00 96.81 64 GLN A O 1
ATOM 494 N N . ILE A 1 65 ? 5.750 -3.622 -3.407 1.00 98.31 65 ILE A N 1
ATOM 495 C CA . ILE A 1 65 ? 4.824 -2.950 -2.490 1.00 98.31 65 ILE A CA 1
ATOM 496 C C . ILE A 1 65 ? 4.631 -3.828 -1.258 1.00 98.31 65 ILE A C 1
ATOM 498 O O . ILE A 1 65 ? 4.244 -4.988 -1.395 1.00 98.31 65 ILE A O 1
ATOM 502 N N . GLY A 1 66 ? 4.826 -3.288 -0.056 1.00 98.12 66 GLY A N 1
ATOM 503 C CA . GLY A 1 66 ? 4.416 -4.000 1.147 1.00 98.12 66 GLY A CA 1
ATOM 504 C C . GLY A 1 66 ? 4.848 -3.354 2.455 1.00 98.12 66 GLY A C 1
ATOM 505 O O . GLY A 1 66 ? 4.598 -2.179 2.714 1.00 98.12 66 GLY A O 1
ATOM 506 N N . TRP A 1 67 ? 5.435 -4.165 3.322 1.00 97.94 67 TRP A N 1
ATOM 507 C CA . TRP A 1 67 ? 5.627 -3.845 4.728 1.00 97.94 67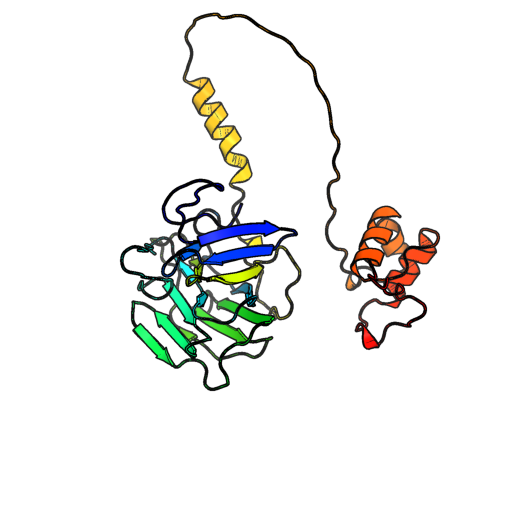 TRP A CA 1
ATOM 508 C C . TRP A 1 67 ? 7.064 -4.114 5.150 1.00 97.94 67 TRP A C 1
ATOM 510 O O . TRP A 1 67 ? 7.713 -5.021 4.633 1.00 97.94 67 TRP A O 1
ATOM 520 N N . ALA A 1 68 ? 7.545 -3.355 6.121 1.00 95.50 68 ALA A N 1
ATOM 521 C CA . ALA A 1 68 ? 8.841 -3.559 6.748 1.00 95.50 68 ALA A CA 1
ATOM 522 C C . ALA A 1 68 ? 8.771 -3.170 8.225 1.00 95.50 68 ALA A C 1
ATOM 524 O O . ALA A 1 68 ? 7.835 -2.487 8.633 1.00 95.50 68 ALA A O 1
ATOM 525 N N . ASP A 1 69 ? 9.741 -3.604 9.019 1.00 92.56 69 ASP A N 1
ATOM 526 C CA . ASP A 1 69 ? 9.895 -3.157 10.404 1.00 92.56 69 ASP A CA 1
ATOM 527 C C . ASP A 1 69 ? 11.136 -2.274 10.600 1.00 92.56 69 ASP A C 1
ATOM 529 O O . ASP A 1 69 ? 11.887 -2.009 9.655 1.00 92.56 69 ASP A O 1
ATOM 533 N N . SER A 1 70 ? 11.373 -1.797 11.827 1.00 87.06 70 SER A N 1
ATOM 534 C CA . SER A 1 70 ? 12.480 -0.874 12.106 1.00 87.06 70 SER A CA 1
ATOM 535 C C . SER A 1 70 ? 13.875 -1.499 12.016 1.00 87.06 70 SER A C 1
ATOM 537 O O . SER A 1 70 ? 14.858 -0.774 12.165 1.00 87.06 70 SER A O 1
ATOM 539 N N . THR A 1 71 ? 14.002 -2.792 11.713 1.00 86.81 71 THR A N 1
ATOM 540 C CA . THR A 1 71 ? 15.294 -3.440 11.433 1.00 86.81 71 THR A CA 1
ATOM 541 C C . THR A 1 71 ? 15.629 -3.467 9.943 1.00 86.81 71 THR A C 1
ATOM 543 O O . THR A 1 71 ? 16.764 -3.743 9.578 1.00 86.81 71 THR A O 1
ATOM 546 N N . PHE A 1 72 ? 14.666 -3.151 9.072 1.00 83.56 72 PHE A N 1
ATOM 547 C CA . PHE A 1 72 ? 14.862 -3.114 7.625 1.00 83.56 72 PHE A CA 1
ATOM 548 C C . PHE A 1 72 ? 15.895 -2.065 7.212 1.00 83.56 72 PHE A C 1
ATOM 550 O O . PHE A 1 72 ? 15.671 -0.868 7.381 1.00 83.56 72 PHE A O 1
ATOM 557 N N . GLU A 1 73 ? 17.008 -2.479 6.627 1.00 76.12 73 GLU A N 1
ATOM 558 C CA . GLU A 1 73 ? 17.977 -1.564 6.025 1.00 76.12 73 GLU A CA 1
ATOM 559 C C . GLU A 1 73 ? 17.808 -1.568 4.506 1.00 76.12 73 GLU A C 1
ATOM 561 O O . GLU A 1 73 ? 17.710 -2.622 3.881 1.00 76.12 73 GLU A O 1
ATOM 566 N N . VAL A 1 74 ? 17.737 -0.375 3.917 1.00 68.62 74 VAL A N 1
ATOM 567 C CA . VAL A 1 74 ? 17.684 -0.210 2.462 1.00 68.62 74 VAL A CA 1
ATOM 568 C C . VAL A 1 74 ? 19.114 -0.165 1.946 1.00 68.62 74 VAL A C 1
ATOM 570 O O . VAL A 1 74 ? 19.929 0.584 2.486 1.00 68.62 74 VAL A O 1
ATOM 573 N N . ASN A 1 75 ? 19.401 -0.892 0.868 1.00 68.38 75 ASN A N 1
ATOM 574 C CA . ASN A 1 75 ? 20.662 -0.756 0.152 1.00 68.38 75 ASN A CA 1
ATOM 575 C C . ASN A 1 75 ? 20.415 -0.527 -1.343 1.00 68.38 75 ASN A C 1
ATOM 577 O O . ASN A 1 75 ? 20.319 -1.446 -2.153 1.00 68.38 75 ASN A O 1
ATOM 581 N N . SER A 1 76 ? 20.332 0.748 -1.719 1.00 59.69 76 SER A N 1
ATOM 582 C CA . SER A 1 76 ? 20.151 1.153 -3.113 1.00 59.69 76 SER A CA 1
ATOM 583 C C . SER A 1 76 ? 21.394 0.920 -3.982 1.00 59.69 76 SER A C 1
ATOM 585 O O . SER A 1 76 ? 21.265 0.872 -5.205 1.00 59.69 76 SER A O 1
ATOM 587 N N . GLU A 1 77 ? 22.588 0.752 -3.394 1.00 62.31 77 GLU A N 1
ATOM 588 C CA . GLU A 1 77 ? 23.819 0.461 -4.145 1.00 62.31 77 GLU A CA 1
ATOM 589 C C . GLU A 1 77 ? 23.842 -0.981 -4.667 1.00 62.31 77 GLU A C 1
ATOM 591 O O . GLU A 1 77 ? 24.332 -1.230 -5.771 1.00 62.31 77 GLU A O 1
ATOM 596 N N . THR A 1 78 ? 23.287 -1.927 -3.906 1.00 66.31 78 THR A N 1
ATOM 597 C CA . THR A 1 78 ? 23.122 -3.332 -4.316 1.00 66.31 78 THR A CA 1
ATOM 598 C C . THR A 1 78 ? 21.833 -3.572 -5.101 1.00 66.31 78 THR A C 1
ATOM 600 O O . THR A 1 78 ? 21.742 -4.567 -5.818 1.00 66.31 78 THR A O 1
ATOM 603 N N . GLY A 1 79 ? 20.888 -2.625 -5.050 1.00 68.25 79 GLY A N 1
ATOM 604 C CA . GLY A 1 79 ? 19.571 -2.740 -5.679 1.00 68.25 79 GLY A CA 1
ATOM 605 C C . GLY A 1 79 ? 18.558 -3.503 -4.827 1.00 68.25 79 GLY A C 1
ATOM 606 O O . GLY A 1 79 ? 17.553 -3.954 -5.368 1.00 68.25 79 GLY A O 1
ATOM 607 N N . ASP A 1 80 ? 18.824 -3.643 -3.527 1.00 80.06 80 ASP A N 1
ATOM 608 C CA . ASP A 1 80 ? 17.951 -4.352 -2.598 1.00 80.06 80 ASP A CA 1
ATOM 609 C C . ASP A 1 80 ? 16.719 -3.492 -2.283 1.00 80.06 80 ASP A C 1
ATOM 611 O O . ASP A 1 80 ? 16.824 -2.350 -1.814 1.00 80.06 80 ASP A O 1
ATOM 615 N N . GLY A 1 81 ? 15.539 -4.048 -2.539 1.00 86.56 81 GLY A N 1
ATOM 616 C CA . GLY A 1 81 ? 14.253 -3.428 -2.266 1.00 86.56 81 GLY A CA 1
ATOM 617 C C . GLY A 1 81 ? 13.507 -4.066 -1.094 1.00 86.56 81 GLY A C 1
ATOM 618 O O . GLY A 1 81 ? 14.001 -4.926 -0.358 1.00 86.56 81 GLY A O 1
ATOM 619 N N . VAL A 1 82 ? 12.264 -3.631 -0.886 1.00 93.81 82 VAL A N 1
ATOM 620 C CA . VAL A 1 82 ? 11.367 -4.244 0.098 1.00 93.81 82 VAL A CA 1
ATOM 621 C C . VAL A 1 82 ? 11.136 -5.698 -0.301 1.00 93.81 82 VAL A C 1
ATOM 623 O O . VAL A 1 82 ? 10.689 -5.985 -1.409 1.00 93.81 82 VAL A O 1
ATOM 626 N N . GLY A 1 83 ? 11.387 -6.613 0.627 1.00 93.19 83 GLY A N 1
ATOM 627 C CA . GLY A 1 83 ? 11.352 -8.056 0.406 1.00 93.19 83 GLY A CA 1
ATOM 628 C C . GLY A 1 83 ? 12.739 -8.696 0.328 1.00 93.19 83 GLY A C 1
ATOM 629 O O . GLY A 1 83 ? 12.850 -9.897 0.562 1.00 93.19 83 GLY A O 1
ATOM 630 N N . ASP A 1 84 ? 13.806 -7.925 0.104 1.00 90.69 84 ASP A N 1
ATOM 631 C CA . ASP A 1 84 ? 15.171 -8.470 0.091 1.00 90.69 84 ASP A CA 1
ATOM 632 C C . ASP A 1 84 ? 15.757 -8.624 1.505 1.00 90.69 84 ASP A C 1
ATOM 634 O O . ASP A 1 84 ? 16.622 -9.463 1.750 1.00 90.69 84 ASP A O 1
ATOM 638 N N . HIS A 1 85 ? 15.188 -7.920 2.485 1.00 91.06 85 HIS A N 1
ATOM 639 C CA . HIS A 1 85 ? 15.487 -8.099 3.905 1.00 91.06 85 HIS A CA 1
ATOM 640 C C . HIS A 1 85 ? 14.515 -9.085 4.576 1.00 91.06 85 HIS A C 1
ATOM 642 O O . HIS A 1 85 ? 13.316 -9.090 4.282 1.00 91.06 85 HIS A O 1
ATOM 648 N N . GLU A 1 86 ? 14.996 -9.879 5.542 1.00 91.62 86 GLU A N 1
ATOM 649 C CA . GLU A 1 86 ? 14.200 -10.902 6.256 1.00 91.62 86 GLU A CA 1
ATOM 650 C C . GLU A 1 86 ? 12.980 -10.325 6.988 1.00 91.62 86 GLU A C 1
ATOM 652 O O . GLU A 1 86 ? 11.967 -11.001 7.179 1.00 91.62 86 GLU A O 1
ATOM 657 N N . ARG A 1 87 ? 13.071 -9.053 7.379 1.00 93.19 87 ARG A N 1
ATOM 658 C CA . ARG A 1 87 ? 12.024 -8.300 8.081 1.00 93.19 87 ARG A CA 1
ATOM 659 C C . ARG A 1 87 ? 11.300 -7.289 7.190 1.00 93.19 87 ARG A C 1
ATOM 661 O O . ARG A 1 87 ? 10.868 -6.227 7.629 1.00 93.19 87 ARG A O 1
ATOM 668 N N . SER A 1 88 ? 11.206 -7.625 5.909 1.00 95.38 88 SER A N 1
ATOM 669 C CA . SER A 1 88 ? 10.432 -6.893 4.912 1.00 95.38 88 SER A CA 1
ATOM 670 C C . SER A 1 88 ? 9.699 -7.873 4.000 1.00 95.38 88 SER A C 1
ATOM 672 O O . SER A 1 88 ? 10.221 -8.939 3.673 1.00 95.38 88 SER A O 1
ATOM 674 N N . TRP A 1 89 ? 8.476 -7.533 3.617 1.00 98.00 89 TRP A N 1
ATOM 675 C CA . TRP A 1 89 ? 7.564 -8.401 2.879 1.00 98.00 89 TRP A CA 1
ATOM 676 C C . TRP A 1 89 ? 6.922 -7.596 1.768 1.00 98.00 89 TRP A C 1
ATOM 678 O O . TRP A 1 89 ? 6.254 -6.602 2.053 1.00 98.00 89 TRP A O 1
ATOM 688 N N . SER A 1 90 ? 7.080 -8.019 0.519 1.00 98.12 90 SER A N 1
ATOM 689 C CA . SER A 1 90 ? 6.506 -7.291 -0.611 1.00 98.12 90 SER A CA 1
ATOM 690 C C . SER A 1 90 ? 5.847 -8.191 -1.639 1.00 98.12 90 SER A C 1
ATOM 692 O O . SER A 1 90 ? 6.074 -9.401 -1.697 1.00 98.12 90 SER A O 1
ATOM 694 N N . TYR A 1 91 ? 5.021 -7.555 -2.459 1.00 98.44 91 TYR A N 1
ATOM 695 C CA . TYR A 1 91 ? 4.465 -8.109 -3.675 1.00 98.44 91 TYR A CA 1
ATOM 696 C C . TYR A 1 91 ? 4.885 -7.266 -4.880 1.00 98.44 91 TYR A C 1
ATOM 698 O O . TYR A 1 91 ? 4.786 -6.036 -4.869 1.00 98.44 91 TYR A O 1
ATOM 706 N N . ASP A 1 92 ? 5.321 -7.963 -5.923 1.00 97.38 92 ASP A N 1
ATOM 707 C CA . ASP A 1 92 ? 5.590 -7.456 -7.258 1.00 97.38 92 ASP A CA 1
ATOM 708 C C . ASP A 1 92 ? 4.605 -8.096 -8.239 1.00 97.38 92 ASP A C 1
ATOM 710 O O . ASP A 1 92 ? 4.761 -9.249 -8.645 1.00 97.38 92 ASP A O 1
ATOM 714 N N . GLY A 1 93 ? 3.577 -7.347 -8.627 1.00 97.06 93 GLY A N 1
ATOM 715 C CA . GLY A 1 93 ? 2.537 -7.808 -9.540 1.00 97.06 93 GLY A CA 1
ATOM 716 C C . GLY A 1 93 ? 2.890 -7.730 -11.022 1.00 97.06 93 GLY A C 1
ATOM 717 O O . GLY A 1 93 ? 2.139 -8.277 -11.827 1.00 97.06 93 GLY A O 1
ATOM 718 N N . ALA A 1 94 ? 4.022 -7.128 -11.405 1.00 95.94 94 ALA A N 1
ATOM 719 C CA . ALA A 1 94 ? 4.522 -7.237 -12.777 1.00 95.94 94 ALA A CA 1
ATOM 720 C C . ALA A 1 94 ? 5.126 -8.623 -12.990 1.00 95.94 94 ALA A C 1
ATOM 722 O O . ALA A 1 94 ? 4.864 -9.273 -14.002 1.00 95.94 94 ALA A O 1
ATOM 723 N N . ARG A 1 95 ? 5.908 -9.093 -12.011 1.00 95.38 95 ARG A N 1
ATOM 724 C CA . ARG A 1 95 ? 6.508 -10.434 -12.024 1.00 95.38 95 ARG A CA 1
ATOM 725 C C . ARG A 1 95 ? 5.613 -11.505 -11.396 1.00 95.38 95 ARG A C 1
ATOM 727 O O . ARG A 1 95 ? 5.877 -12.686 -11.596 1.00 95.38 95 ARG A O 1
ATOM 734 N N . ARG A 1 96 ? 4.544 -11.103 -10.697 1.00 96.56 96 ARG A N 1
ATOM 735 C CA . ARG A 1 96 ? 3.620 -11.960 -9.923 1.00 96.56 96 ARG A CA 1
ATOM 736 C C . ARG A 1 96 ? 4.314 -12.710 -8.779 1.00 96.56 96 ARG A C 1
ATOM 738 O O . ARG A 1 96 ? 3.918 -13.815 -8.403 1.00 96.56 96 ARG A O 1
ATOM 745 N N . LEU A 1 97 ? 5.343 -12.082 -8.218 1.00 97.19 97 LEU A N 1
ATOM 746 C CA . LEU A 1 97 ? 6.201 -12.646 -7.183 1.00 97.19 97 LEU A CA 1
ATOM 747 C C . LEU A 1 97 ? 5.954 -11.953 -5.849 1.00 97.19 97 LEU A C 1
ATOM 749 O O . LEU A 1 97 ? 5.782 -10.736 -5.793 1.00 97.19 97 LEU A O 1
ATOM 753 N N . LYS A 1 98 ? 5.997 -12.716 -4.764 1.00 97.88 98 LYS A N 1
ATOM 754 C CA . LYS A 1 98 ? 6.149 -12.181 -3.409 1.00 97.88 98 LYS A CA 1
ATOM 755 C C . LYS A 1 98 ? 7.604 -12.346 -2.965 1.00 97.88 98 LYS A C 1
ATOM 757 O O . LYS A 1 98 ? 8.226 -13.346 -3.315 1.00 97.88 98 LYS A O 1
ATOM 762 N N . TRP A 1 99 ? 8.120 -11.390 -2.200 1.00 97.12 99 TRP A N 1
ATOM 763 C CA . TRP A 1 99 ? 9.521 -11.349 -1.770 1.00 97.12 99 TRP A CA 1
ATOM 764 C C . TRP A 1 99 ? 9.641 -11.246 -0.247 1.00 97.12 99 TRP A C 1
ATOM 766 O O . TRP A 1 99 ? 8.959 -10.425 0.375 1.00 97.12 99 TRP A O 1
ATOM 776 N N . ASN A 1 100 ? 10.506 -12.070 0.350 1.00 96.75 100 ASN A N 1
ATOM 777 C CA . ASN A 1 100 ? 10.933 -11.951 1.749 1.00 96.75 100 ASN A CA 1
ATOM 778 C C . ASN A 1 100 ? 12.321 -12.585 1.963 1.00 96.75 100 ASN A C 1
ATOM 780 O O . ASN A 1 100 ? 12.553 -13.726 1.560 1.00 96.75 100 ASN A O 1
ATOM 784 N N . GLY A 1 101 ? 13.236 -11.868 2.625 1.00 93.44 101 GLY A N 1
ATOM 785 C CA . GLY A 1 101 ? 14.599 -12.345 2.890 1.00 93.44 101 GLY A CA 1
ATOM 786 C C . GLY A 1 101 ? 15.400 -12.688 1.629 1.00 93.44 101 GLY A C 1
ATOM 787 O O . GLY A 1 101 ? 16.122 -13.686 1.627 1.00 93.44 101 GLY A O 1
ATOM 788 N N . GLY A 1 102 ? 15.205 -11.927 0.547 1.00 91.50 102 GLY A N 1
ATOM 789 C CA . GLY A 1 102 ? 15.916 -12.107 -0.726 1.00 91.50 102 GLY A CA 1
ATOM 790 C C . GLY A 1 102 ? 15.459 -13.331 -1.520 1.00 91.50 102 GLY A C 1
ATOM 791 O O . GLY A 1 102 ? 16.147 -13.771 -2.439 1.00 91.50 102 GLY A O 1
ATOM 792 N N . LYS A 1 103 ? 14.323 -13.923 -1.139 1.00 94.06 103 LYS A N 1
ATOM 793 C CA . LYS A 1 103 ? 13.708 -15.058 -1.829 1.00 94.06 103 LYS A CA 1
ATOM 794 C C . LYS A 1 103 ? 12.416 -14.616 -2.483 1.00 94.06 103 LYS A C 1
ATOM 796 O O . LYS A 1 103 ? 11.564 -14.026 -1.814 1.00 94.06 103 LYS A O 1
ATOM 801 N N . ASP A 1 104 ? 12.263 -14.970 -3.750 1.00 94.81 104 ASP A N 1
ATOM 802 C CA . ASP A 1 104 ? 11.027 -14.813 -4.497 1.00 94.81 104 ASP A CA 1
ATOM 803 C C . ASP A 1 104 ? 10.244 -16.124 -4.613 1.00 94.81 104 ASP A C 1
ATOM 805 O O . ASP A 1 104 ? 10.800 -17.213 -4.753 1.00 94.81 104 ASP A O 1
ATOM 809 N N . GLU A 1 105 ? 8.921 -16.006 -4.546 1.00 96.88 105 GLU A N 1
ATOM 810 C CA . GLU A 1 105 ? 7.983 -17.103 -4.769 1.00 96.88 105 GLU A CA 1
ATOM 811 C C . GLU A 1 105 ? 6.814 -16.610 -5.628 1.00 96.88 105 GLU A C 1
ATOM 813 O O . GLU A 1 105 ? 6.348 -15.478 -5.467 1.00 96.88 105 GLU A O 1
ATOM 818 N N . GLU A 1 106 ? 6.295 -17.462 -6.515 1.00 97.06 106 GLU A N 1
ATOM 819 C CA . GLU A 1 106 ? 5.061 -17.158 -7.247 1.00 97.06 106 GLU A CA 1
ATOM 820 C C . GLU A 1 106 ? 3.893 -17.001 -6.265 1.00 97.06 106 GLU A C 1
ATOM 822 O O . GLU A 1 106 ? 3.708 -17.811 -5.351 1.00 97.06 106 GLU A O 1
ATOM 827 N N . TYR A 1 107 ? 3.115 -15.933 -6.440 1.00 96.12 107 TYR A N 1
ATOM 828 C CA . TYR A 1 107 ? 2.018 -15.594 -5.533 1.00 96.12 107 TYR A CA 1
ATOM 829 C C . TYR A 1 107 ? 0.687 -15.399 -6.255 1.00 96.12 107 TYR A C 1
ATOM 831 O O . TYR A 1 107 ? -0.326 -15.937 -5.814 1.00 96.12 107 TYR A O 1
ATOM 839 N N . ALA A 1 108 ? 0.680 -14.681 -7.379 1.00 89.12 108 ALA A N 1
ATOM 840 C CA . ALA A 1 108 ? -0.527 -14.469 -8.172 1.00 89.12 108 ALA A CA 1
ATOM 841 C C . ALA A 1 108 ? -0.525 -15.364 -9.420 1.00 89.12 108 ALA A C 1
ATOM 843 O O . ALA A 1 108 ? 0.453 -15.406 -10.168 1.00 89.12 108 ALA A O 1
ATOM 844 N N . THR A 1 109 ? -1.634 -16.071 -9.652 1.00 75.81 109 THR A N 1
ATOM 845 C CA . THR A 1 109 ? -1.780 -17.016 -10.782 1.00 75.81 109 THR A CA 1
ATOM 846 C C . THR A 1 109 ? -2.485 -16.422 -12.002 1.00 75.81 109 THR A C 1
ATOM 848 O O . THR A 1 109 ? -2.372 -16.976 -13.093 1.00 75.81 109 THR A O 1
ATOM 851 N N . ASP A 1 110 ? -3.167 -15.291 -11.818 1.00 80.75 110 ASP A N 1
ATOM 852 C CA . ASP A 1 110 ? -3.851 -14.549 -12.876 1.00 80.75 110 ASP A CA 1
ATOM 853 C C . ASP A 1 110 ? -2.897 -13.575 -13.598 1.00 80.75 110 ASP A C 1
ATOM 855 O O . ASP A 1 110 ? -1.678 -13.596 -13.397 1.00 80.75 110 ASP A O 1
ATOM 859 N N . ASP A 1 111 ? -3.456 -12.726 -14.462 1.00 82.88 111 ASP A N 1
ATOM 860 C CA . ASP A 1 111 ? -2.717 -11.726 -15.232 1.00 82.88 111 ASP A CA 1
ATOM 861 C C . ASP A 1 111 ? -1.881 -10.788 -14.341 1.00 82.88 111 ASP A C 1
ATOM 863 O O . ASP A 1 111 ? -2.256 -10.441 -13.218 1.00 82.88 111 ASP A O 1
ATOM 867 N N . SER A 1 112 ? -0.742 -10.332 -14.873 1.00 91.75 112 SER A N 1
ATOM 868 C CA . SER A 1 112 ? 0.060 -9.278 -14.246 1.00 91.75 112 SER A CA 1
ATOM 869 C C . SER A 1 112 ? -0.759 -8.003 -14.050 1.00 91.75 112 SER A C 1
ATOM 871 O O . SER A 1 112 ? -1.686 -7.723 -14.818 1.00 91.75 112 SER A O 1
ATOM 873 N N . TRP A 1 113 ? -0.363 -7.170 -13.087 1.00 96.00 113 TRP A N 1
ATOM 874 C CA . TRP A 1 113 ? -1.033 -5.890 -12.884 1.00 96.00 113 TRP A CA 1
ATOM 875 C C . TRP A 1 113 ? -0.985 -4.988 -14.121 1.00 96.00 113 TRP A C 1
ATOM 877 O O . TRP A 1 113 ? -0.135 -5.113 -15.005 1.00 96.00 113 TRP A O 1
ATOM 887 N N . SER A 1 114 ? -1.928 -4.060 -14.191 1.00 96.56 114 SER A N 1
ATOM 888 C CA . SER A 1 114 ? -2.062 -3.111 -15.286 1.00 96.56 114 SER A CA 1
ATOM 889 C C . SER A 1 114 ? -2.135 -1.680 -14.780 1.00 96.56 114 SER A C 1
ATOM 891 O O . SER A 1 114 ? -2.479 -1.389 -13.633 1.00 96.56 114 SER A O 1
ATOM 893 N N . LYS A 1 115 ? -1.826 -0.737 -15.672 1.00 97.12 115 LYS A N 1
ATOM 894 C CA . LYS A 1 115 ? -1.960 0.687 -15.373 1.00 97.12 115 LYS A CA 1
ATOM 895 C C . LYS A 1 115 ? -3.396 0.992 -14.939 1.00 97.12 115 LYS A C 1
ATOM 897 O O . LYS A 1 115 ? -4.339 0.711 -15.672 1.00 97.12 115 LYS A O 1
ATOM 902 N N . GLY A 1 116 ? -3.532 1.673 -13.807 1.00 96.50 116 GLY A N 1
ATOM 903 C CA . GLY A 1 116 ? -4.814 2.042 -13.217 1.00 96.50 116 GLY A CA 1
ATOM 904 C C . GLY A 1 116 ? -5.322 1.063 -12.164 1.00 96.50 116 GLY A C 1
ATOM 905 O O . GLY A 1 116 ? -6.219 1.451 -11.415 1.00 96.50 116 GLY A O 1
ATOM 906 N N . ASP A 1 117 ? -4.731 -0.131 -12.056 1.00 98.25 117 ASP A N 1
ATOM 907 C CA . ASP A 1 117 ? -5.069 -1.071 -10.991 1.00 98.25 117 ASP A CA 1
ATOM 908 C C . ASP A 1 117 ? -4.785 -0.476 -9.614 1.00 98.25 117 ASP A C 1
ATOM 910 O O . ASP A 1 117 ? -3.889 0.361 -9.427 1.00 98.25 117 ASP A O 1
ATOM 914 N N . VAL A 1 118 ? -5.570 -0.928 -8.640 1.00 98.50 118 VAL A N 1
ATOM 915 C CA . VAL A 1 118 ? -5.408 -0.578 -7.233 1.00 98.50 118 VAL A CA 1
ATOM 916 C C . VAL A 1 118 ? -5.030 -1.812 -6.443 1.00 98.50 118 VAL A C 1
ATOM 918 O O . VAL A 1 118 ? -5.789 -2.779 -6.368 1.00 98.50 118 VAL A O 1
ATOM 921 N N . ILE A 1 119 ? -3.848 -1.749 -5.842 1.00 98.69 119 ILE A N 1
ATOM 922 C CA . ILE A 1 119 ? -3.298 -2.796 -4.998 1.00 98.69 119 ILE A CA 1
ATOM 923 C C . ILE A 1 119 ? -3.602 -2.449 -3.547 1.00 98.69 119 ILE A C 1
ATOM 925 O O . ILE A 1 119 ? -3.071 -1.477 -3.007 1.00 98.69 119 ILE A O 1
ATOM 929 N N . GLY A 1 120 ? -4.478 -3.229 -2.922 1.00 98.75 120 GLY A N 1
ATOM 930 C CA . GLY A 1 120 ? -4.737 -3.128 -1.491 1.00 98.75 120 GLY A CA 1
ATOM 931 C C . GLY A 1 120 ? -3.739 -3.976 -0.718 1.00 98.75 120 GLY A C 1
ATOM 932 O O . GLY A 1 120 ? -3.551 -5.149 -1.041 1.00 98.75 120 GLY A O 1
ATOM 933 N N . CYS A 1 121 ? -3.128 -3.394 0.306 1.00 98.81 121 CYS A N 1
ATOM 934 C CA . CYS A 1 121 ? -2.097 -4.020 1.125 1.00 98.81 121 CYS A CA 1
ATOM 935 C C . CYS A 1 121 ? -2.665 -4.260 2.522 1.00 98.81 121 CYS A C 1
ATOM 937 O O . CYS A 1 121 ? -3.026 -3.306 3.209 1.00 98.81 121 CYS A O 1
ATOM 939 N N . LEU A 1 122 ? -2.788 -5.527 2.921 1.00 98.81 122 LEU A N 1
ATOM 940 C CA . LEU A 1 122 ? -3.429 -5.941 4.165 1.00 98.81 122 LEU A CA 1
ATOM 941 C C . LEU A 1 122 ? -2.364 -6.491 5.115 1.00 98.81 122 LEU A C 1
ATOM 943 O O . LEU A 1 122 ? -1.626 -7.407 4.747 1.00 98.81 122 LEU A O 1
ATOM 947 N N . LEU A 1 123 ? -2.327 -5.969 6.338 1.00 98.81 123 LEU A N 1
ATOM 948 C CA . LEU A 1 123 ? -1.522 -6.490 7.439 1.00 98.81 123 LEU A CA 1
ATOM 949 C C . LEU A 1 123 ? -2.448 -6.855 8.596 1.00 98.81 123 LEU A C 1
ATOM 951 O O . LEU A 1 123 ? -3.088 -5.981 9.169 1.00 98.81 123 LEU A O 1
ATOM 955 N N . ASP A 1 124 ? -2.519 -8.132 8.946 1.00 98.56 124 ASP A N 1
ATOM 956 C CA . ASP A 1 124 ? -3.261 -8.623 10.106 1.00 98.56 124 ASP A CA 1
ATOM 957 C C . ASP A 1 124 ? -2.252 -9.084 11.159 1.00 98.56 124 ASP A C 1
ATOM 959 O O . ASP A 1 124 ? -1.694 -10.174 11.049 1.00 98.56 124 ASP A O 1
ATOM 963 N N . LEU A 1 125 ? -1.973 -8.242 12.156 1.00 97.50 125 LEU A N 1
ATOM 964 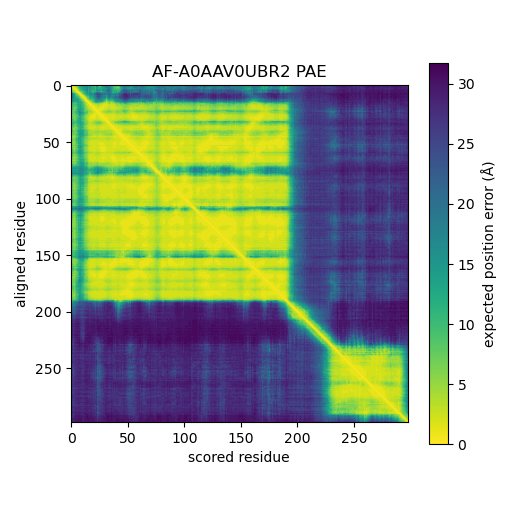C CA . LEU A 1 125 ? -1.024 -8.558 13.229 1.00 97.50 125 LEU A CA 1
ATOM 965 C C . LEU A 1 125 ? -1.623 -9.463 14.304 1.00 97.50 125 LEU A C 1
ATOM 967 O O . LEU A 1 125 ? -0.869 -10.034 15.091 1.00 97.50 125 LEU A O 1
ATOM 971 N N . ASP A 1 126 ? -2.948 -9.610 14.331 1.00 96.25 126 ASP A N 1
ATOM 972 C CA . ASP A 1 126 ? -3.618 -10.503 15.272 1.00 96.25 126 ASP A CA 1
ATOM 973 C C . ASP A 1 126 ? -3.424 -11.965 14.829 1.00 96.25 126 ASP A C 1
ATOM 975 O O . ASP A 1 126 ? -3.063 -12.818 15.639 1.00 96.25 126 ASP A O 1
ATOM 979 N N . GLU A 1 127 ? -3.565 -12.234 13.526 1.00 97.38 127 GLU A N 1
ATOM 980 C CA . GLU A 1 127 ? -3.309 -13.552 12.916 1.00 97.38 127 GLU A CA 1
ATOM 981 C C . GLU A 1 127 ? -1.872 -13.712 12.384 1.00 97.38 127 GLU A C 1
ATOM 983 O O . GLU A 1 127 ? -1.418 -14.812 12.061 1.00 97.38 127 GLU A O 1
ATOM 988 N N . GLY A 1 128 ? -1.127 -12.613 12.293 1.00 97.69 128 GLY A N 1
ATOM 989 C CA . GLY A 1 128 ? 0.239 -12.566 11.787 1.00 97.69 128 GLY A CA 1
ATOM 990 C C . GLY A 1 128 ? 0.351 -12.874 10.295 1.00 97.69 128 GLY A C 1
ATOM 991 O O . GLY A 1 128 ? 1.201 -13.675 9.885 1.00 97.69 128 GLY A O 1
ATOM 992 N N . THR A 1 129 ? -0.514 -12.263 9.484 1.00 98.62 129 THR A N 1
ATOM 993 C CA . THR A 1 129 ? -0.557 -12.466 8.031 1.00 98.62 129 THR A CA 1
ATOM 994 C C . THR A 1 129 ? -0.409 -11.168 7.247 1.00 98.62 129 THR A C 1
ATOM 996 O O . THR A 1 129 ? -0.842 -10.098 7.675 1.00 98.62 129 THR A O 1
ATOM 999 N N . VAL A 1 130 ? 0.183 -11.284 6.059 1.00 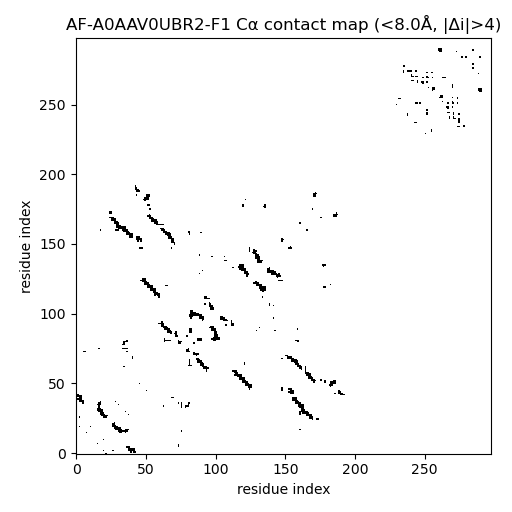98.81 130 VAL A N 1
ATOM 1000 C CA . VAL A 1 130 ? 0.190 -10.239 5.031 1.00 98.81 130 VAL A CA 1
ATOM 1001 C C . VAL A 1 130 ? -0.481 -10.798 3.787 1.00 98.81 130 VAL A C 1
ATOM 1003 O O . VAL A 1 130 ? -0.172 -11.908 3.348 1.00 98.81 130 VAL A O 1
ATOM 1006 N N . SER A 1 131 ? -1.408 -10.030 3.225 1.00 98.56 131 SER A N 1
ATOM 1007 C CA . SER A 1 131 ? -2.143 -10.382 2.007 1.00 98.56 131 SER A CA 1
ATOM 1008 C C . SER A 1 131 ? -2.256 -9.170 1.094 1.00 98.56 131 SER A C 1
ATOM 1010 O O . SER A 1 131 ? -2.201 -8.027 1.554 1.00 98.56 131 SER A O 1
ATOM 1012 N N . PHE A 1 132 ? -2.470 -9.416 -0.195 1.00 98.62 132 PHE A N 1
ATOM 1013 C CA . PHE A 1 132 ? -2.691 -8.360 -1.173 1.00 98.62 132 PHE A CA 1
ATOM 1014 C C . PHE A 1 132 ? -3.994 -8.584 -1.934 1.00 98.62 132 PHE A C 1
ATOM 1016 O O . PHE A 1 132 ? -4.489 -9.705 -2.078 1.00 98.62 132 PHE A O 1
ATOM 1023 N N . THR A 1 133 ? -4.561 -7.485 -2.413 1.00 98.19 133 THR A N 1
ATOM 1024 C CA . THR A 1 133 ? -5.733 -7.488 -3.291 1.00 98.19 133 THR A CA 1
ATOM 1025 C C . THR A 1 133 ? -5.417 -6.708 -4.554 1.00 98.19 133 THR A C 1
ATOM 1027 O O . THR A 1 133 ? -4.707 -5.708 -4.486 1.00 98.19 133 THR A O 1
ATOM 1030 N N . GLN A 1 134 ? -5.978 -7.122 -5.685 1.00 97.75 134 GLN A N 1
ATOM 1031 C CA . GLN A 1 134 ? -5.952 -6.360 -6.931 1.00 97.75 134 GLN A CA 1
ATOM 1032 C C . GLN A 1 134 ? -7.386 -5.981 -7.287 1.00 97.75 134 GLN A C 1
ATOM 1034 O O . GLN A 1 134 ? -8.236 -6.845 -7.486 1.00 97.75 134 GLN A O 1
ATOM 1039 N N . ASN A 1 135 ? -7.678 -4.679 -7.300 1.00 97.12 135 ASN A N 1
ATOM 1040 C CA . ASN A 1 135 ? -9.022 -4.137 -7.520 1.00 97.12 135 ASN A CA 1
ATOM 1041 C C . ASN A 1 135 ? -10.083 -4.761 -6.585 1.00 97.12 135 ASN A C 1
ATOM 1043 O O . ASN A 1 135 ? -11.199 -5.071 -6.996 1.00 97.12 135 ASN A O 1
ATOM 1047 N N . GLY A 1 136 ? -9.702 -4.997 -5.324 1.00 96.06 136 GLY A N 1
ATOM 1048 C CA . GLY A 1 136 ? -10.546 -5.624 -4.302 1.00 96.06 136 GLY A CA 1
ATOM 1049 C C . GLY A 1 136 ? -10.644 -7.152 -4.369 1.00 96.06 136 GLY A C 1
ATOM 1050 O O . GLY A 1 136 ? -11.179 -7.758 -3.442 1.00 96.06 136 GLY A O 1
ATOM 1051 N N . VAL A 1 137 ? -10.099 -7.798 -5.404 1.00 95.94 137 VAL A N 1
ATOM 1052 C CA . VAL A 1 137 ? -10.018 -9.264 -5.486 1.00 95.94 137 VAL A CA 1
ATOM 1053 C C . VAL A 1 137 ? -8.832 -9.748 -4.658 1.00 95.94 137 VAL A C 1
ATOM 1055 O O . VAL A 1 137 ? -7.706 -9.300 -4.859 1.00 95.94 137 VAL A O 1
ATOM 1058 N N . CYS A 1 138 ? -9.083 -10.644 -3.704 1.00 95.38 138 CYS A N 1
ATOM 1059 C CA . CYS A 1 138 ? -8.052 -11.200 -2.829 1.00 95.38 138 CYS A CA 1
ATOM 1060 C C . CYS A 1 138 ? -7.157 -12.193 -3.577 1.00 95.38 138 CYS A C 1
ATOM 1062 O O . CYS A 1 138 ? -7.664 -13.131 -4.185 1.00 95.38 138 CYS A O 1
ATOM 1064 N N . LEU A 1 139 ? -5.838 -12.017 -3.460 1.00 96.31 139 LEU A N 1
ATOM 1065 C CA . LEU A 1 139 ? -4.827 -12.900 -4.054 1.00 96.31 139 LEU A CA 1
ATOM 1066 C C . LEU A 1 139 ? -4.416 -14.052 -3.112 1.00 96.31 139 LEU A C 1
ATOM 1068 O O . LEU A 1 139 ? -3.523 -14.833 -3.422 1.00 96.31 139 LEU A O 1
ATOM 1072 N N . GLY A 1 140 ? -5.065 -14.171 -1.948 1.00 96.50 140 GLY A N 1
ATOM 1073 C CA . GLY A 1 140 ? -4.725 -15.136 -0.899 1.00 96.50 140 GLY A CA 1
ATOM 1074 C C . GLY A 1 140 ? -3.694 -14.601 0.099 1.00 96.50 140 GLY A C 1
ATOM 1075 O O . GLY A 1 140 ? -3.282 -13.447 0.030 1.00 96.50 140 GLY A O 1
ATOM 1076 N N . VAL A 1 141 ? -3.274 -15.427 1.057 1.00 98.19 141 VAL A N 1
ATOM 1077 C CA . VAL A 1 141 ? -2.259 -15.031 2.048 1.00 98.19 141 VAL A CA 1
ATOM 1078 C C . VAL A 1 141 ? -0.867 -15.132 1.427 1.00 98.19 141 VAL A C 1
ATOM 1080 O O . VAL A 1 141 ? -0.466 -16.207 0.988 1.00 98.19 141 VAL A O 1
ATOM 1083 N N . ALA A 1 142 ? -0.125 -14.022 1.392 1.00 98.19 142 ALA A N 1
ATOM 1084 C CA . ALA A 1 142 ? 1.241 -13.990 0.867 1.00 98.19 142 ALA A CA 1
ATOM 1085 C C . ALA A 1 142 ? 2.239 -14.529 1.896 1.00 98.19 142 ALA A C 1
ATOM 1087 O O . ALA A 1 142 ? 3.072 -15.386 1.584 1.00 98.19 142 ALA A O 1
ATOM 1088 N N . PHE A 1 143 ? 2.121 -14.049 3.136 1.00 98.44 143 PHE A N 1
ATOM 1089 C CA . PHE A 1 143 ? 3.042 -14.369 4.220 1.00 98.44 143 PHE A CA 1
ATOM 1090 C C . PHE A 1 143 ? 2.288 -14.685 5.508 1.00 98.44 143 PHE A C 1
ATOM 1092 O O . PHE A 1 143 ? 1.288 -14.043 5.830 1.00 98.44 143 PHE A O 1
ATOM 1099 N N . CYS A 1 144 ? 2.817 -15.651 6.254 1.00 97.56 144 CYS A N 1
ATOM 1100 C CA . CYS A 1 144 ? 2.351 -16.046 7.580 1.00 97.56 144 CYS A CA 1
ATOM 1101 C C . CYS A 1 144 ? 3.471 -15.829 8.601 1.00 97.56 144 CYS A C 1
ATOM 1103 O O . CYS A 1 144 ? 4.639 -15.708 8.234 1.00 97.56 144 CYS A O 1
ATOM 1105 N N . ASN A 1 145 ? 3.128 -15.872 9.890 1.00 95.31 145 ASN A N 1
ATOM 1106 C CA . ASN A 1 145 ? 4.066 -15.662 10.998 1.00 95.31 145 ASN A CA 1
ATOM 1107 C C . ASN A 1 145 ? 4.716 -14.265 11.003 1.00 95.31 145 ASN A C 1
ATOM 1109 O O . ASN A 1 145 ? 5.791 -14.086 11.576 1.00 95.31 145 ASN A O 1
ATOM 1113 N N . VAL A 1 146 ? 4.055 -13.271 10.408 1.00 95.56 146 VAL A N 1
ATOM 1114 C CA . VAL A 1 146 ? 4.479 -11.870 10.459 1.00 95.56 146 VAL A CA 1
ATOM 1115 C C . VAL A 1 146 ? 4.084 -11.309 11.818 1.00 95.56 146 VAL A C 1
ATOM 1117 O O . VAL A 1 146 ? 2.904 -11.224 12.139 1.00 95.56 146 VAL A O 1
ATOM 1120 N N . LYS A 1 147 ? 5.062 -10.977 12.660 1.00 89.69 147 LYS A N 1
ATOM 1121 C CA . LYS A 1 147 ? 4.817 -10.509 14.030 1.00 89.69 147 LYS A CA 1
ATOM 1122 C C . LYS A 1 147 ? 5.756 -9.374 14.388 1.00 89.69 147 LYS A C 1
ATOM 1124 O O . LYS A 1 147 ? 6.937 -9.430 14.040 1.00 89.69 147 LYS A O 1
ATOM 1129 N N . HIS A 1 148 ? 5.224 -8.418 15.140 1.00 86.62 148 HIS A N 1
ATOM 1130 C CA . HIS A 1 148 ? 6.008 -7.440 15.878 1.00 86.62 148 HIS A CA 1
ATOM 1131 C C . HIS A 1 148 ? 6.818 -8.138 16.980 1.00 86.62 148 HIS A C 1
ATOM 1133 O O . HIS A 1 148 ? 6.343 -9.060 17.651 1.00 86.62 148 HIS A O 1
ATOM 1139 N N . THR A 1 149 ? 8.043 -7.678 17.167 1.00 84.31 149 THR A N 1
ATOM 1140 C CA . THR A 1 149 ? 8.973 -8.080 18.214 1.00 84.31 149 THR A CA 1
ATOM 1141 C C . THR A 1 149 ? 9.368 -6.846 19.022 1.00 84.31 149 THR A C 1
ATOM 1143 O O . THR A 1 149 ? 9.423 -5.749 18.472 1.00 84.31 149 THR A O 1
ATOM 1146 N N . PRO A 1 150 ? 9.725 -6.986 20.311 1.00 81.38 150 PRO A N 1
ATOM 1147 C CA . PRO A 1 150 ? 10.149 -5.841 21.120 1.00 81.38 150 PRO A CA 1
ATOM 1148 C C . PRO A 1 150 ? 11.324 -5.038 20.537 1.00 81.38 150 PRO A C 1
ATOM 1150 O O . PRO A 1 150 ? 11.530 -3.898 20.936 1.00 81.38 150 PRO A O 1
ATOM 1153 N N . SER A 1 151 ? 12.108 -5.636 19.636 1.00 79.62 151 SER A N 1
ATOM 1154 C CA . SER A 1 151 ? 13.271 -5.027 18.989 1.00 79.62 151 SER A CA 1
ATOM 1155 C C . SER A 1 151 ? 12.966 -4.241 17.715 1.00 79.62 151 SER A C 1
ATOM 1157 O O . SER A 1 151 ? 13.845 -3.518 17.267 1.00 79.62 151 SER A O 1
ATOM 1159 N N . ASP A 1 152 ? 11.786 -4.400 17.111 1.00 80.19 152 ASP A N 1
ATOM 1160 C CA . ASP A 1 152 ? 11.521 -3.879 15.762 1.00 80.19 152 ASP A CA 1
ATOM 1161 C C . ASP A 1 152 ? 10.624 -2.639 15.706 1.00 80.19 152 ASP A C 1
ATOM 1163 O O . ASP A 1 152 ? 10.265 -2.192 14.621 1.00 80.19 152 ASP A O 1
ATOM 1167 N N . GLU A 1 153 ? 10.263 -2.092 16.872 1.00 85.31 153 GLU A N 1
ATOM 1168 C CA . GLU A 1 153 ? 9.475 -0.860 17.035 1.00 85.31 153 GLU A CA 1
ATOM 1169 C C . GLU A 1 153 ? 8.162 -0.805 16.223 1.00 85.31 153 GLU A C 1
ATOM 1171 O O . GLU A 1 153 ? 7.524 0.239 16.164 1.00 85.31 153 GLU A O 1
ATOM 1176 N N . GLY A 1 154 ? 7.698 -1.929 15.670 1.00 93.00 154 GLY A N 1
ATOM 1177 C CA . GLY A 1 154 ? 6.484 -2.026 14.871 1.00 93.00 154 GLY A CA 1
ATOM 1178 C C . GLY A 1 154 ? 6.745 -2.147 13.371 1.00 93.00 154 GLY A C 1
ATOM 1179 O O . GLY A 1 154 ? 7.838 -1.935 12.856 1.00 93.00 154 GLY A O 1
ATOM 1180 N N . ILE A 1 155 ? 5.686 -2.504 12.652 1.00 96.19 155 ILE A N 1
ATOM 1181 C CA . ILE A 1 155 ? 5.692 -2.651 11.195 1.00 96.19 155 ILE A CA 1
ATOM 1182 C C . ILE A 1 155 ? 5.109 -1.389 10.555 1.00 96.19 155 ILE A C 1
ATOM 1184 O O . ILE A 1 155 ? 4.217 -0.761 11.117 1.00 96.19 155 ILE A O 1
ATOM 1188 N N . PHE A 1 156 ? 5.574 -1.017 9.369 1.00 96.06 156 PHE A N 1
ATOM 1189 C CA . PHE A 1 156 ? 5.107 0.144 8.614 1.00 96.06 156 PHE A CA 1
ATOM 1190 C C . PHE A 1 156 ? 5.073 -0.140 7.104 1.00 96.06 156 PHE A C 1
ATOM 1192 O O . PHE A 1 156 ? 5.756 -1.052 6.626 1.00 96.06 156 PHE A O 1
ATOM 1199 N N . PRO A 1 157 ? 4.298 0.633 6.317 1.00 97.31 157 PRO A N 1
ATOM 1200 C CA . PRO A 1 157 ? 4.357 0.564 4.862 1.00 97.31 157 PRO A CA 1
ATOM 1201 C C . PRO A 1 157 ? 5.744 0.912 4.321 1.00 97.31 157 PRO A C 1
ATOM 1203 O O . PRO A 1 157 ? 6.336 1.929 4.700 1.00 97.31 157 PRO A O 1
ATOM 1206 N N . ALA A 1 158 ? 6.219 0.108 3.378 1.00 95.75 158 ALA A N 1
ATOM 1207 C CA . ALA A 1 158 ? 7.447 0.334 2.636 1.00 95.75 158 ALA A CA 1
ATOM 1208 C C . ALA A 1 158 ? 7.245 -0.063 1.168 1.00 95.75 158 ALA A C 1
ATOM 1210 O O . ALA A 1 158 ? 6.587 -1.058 0.857 1.00 95.75 158 ALA A O 1
ATOM 1211 N N . ILE A 1 159 ? 7.792 0.734 0.251 1.00 96.31 159 ILE A N 1
ATOM 1212 C CA . ILE A 1 159 ? 7.644 0.518 -1.189 1.00 96.31 159 ILE A CA 1
ATOM 1213 C C . ILE A 1 159 ? 8.968 0.823 -1.885 1.00 96.31 159 ILE A C 1
ATOM 1215 O O . ILE A 1 159 ? 9.487 1.932 -1.747 1.00 96.31 159 ILE A O 1
ATOM 1219 N N . SER A 1 160 ? 9.461 -0.131 -2.674 1.00 94.56 160 SER A N 1
ATOM 1220 C CA . SER A 1 160 ? 10.585 0.069 -3.595 1.00 94.56 160 SER A CA 1
ATOM 1221 C C . SER A 1 160 ? 10.079 0.181 -5.024 1.00 94.56 160 SER A C 1
ATOM 1223 O O . SER A 1 160 ? 9.212 -0.580 -5.460 1.00 94.56 160 SER A O 1
ATOM 1225 N N . VAL A 1 161 ? 10.598 1.165 -5.749 1.00 93.12 161 VAL A N 1
ATOM 1226 C CA . VAL A 1 161 ? 10.097 1.563 -7.063 1.00 93.12 161 VAL A CA 1
ATOM 1227 C C . VAL A 1 161 ? 11.253 1.636 -8.043 1.00 93.12 161 VAL A C 1
ATOM 1229 O O . VAL A 1 161 ? 12.212 2.380 -7.823 1.00 93.12 161 VAL A O 1
ATOM 1232 N N . GLU A 1 162 ? 11.142 0.883 -9.133 1.00 91.50 162 GLU A N 1
ATOM 1233 C CA . GLU A 1 162 ? 12.139 0.879 -10.198 1.00 91.50 162 GLU A CA 1
ATOM 1234 C C . GLU A 1 162 ? 12.122 2.186 -10.999 1.00 91.50 162 GLU A C 1
ATOM 1236 O O . GLU A 1 162 ? 11.155 2.959 -10.972 1.00 91.50 162 GLU A O 1
ATOM 1241 N N . GLN A 1 163 ? 13.210 2.466 -11.720 1.00 88.88 163 GLN A N 1
ATOM 1242 C CA . GLN A 1 163 ? 13.335 3.692 -12.496 1.00 88.88 163 GLN A CA 1
ATOM 1243 C C . GLN A 1 163 ? 12.144 3.875 -13.447 1.00 88.88 163 GLN A C 1
ATOM 1245 O O . GLN A 1 163 ? 11.737 2.957 -14.152 1.00 88.88 163 GLN A O 1
ATOM 1250 N N . THR A 1 164 ? 11.624 5.106 -13.504 1.00 88.50 164 THR A N 1
ATOM 1251 C CA . THR A 1 164 ? 10.474 5.540 -14.322 1.00 88.50 164 THR A CA 1
ATOM 1252 C C . THR A 1 164 ? 9.092 5.115 -13.829 1.00 88.50 164 THR A C 1
ATOM 1254 O O . THR A 1 164 ? 8.102 5.668 -14.318 1.00 88.50 164 THR A O 1
ATOM 1257 N N . GLU A 1 165 ? 9.005 4.247 -12.818 1.00 95.38 165 GLU A N 1
ATOM 1258 C CA . GLU A 1 165 ? 7.721 3.829 -12.268 1.00 95.38 165 GLU A CA 1
ATOM 1259 C C . GLU A 1 165 ? 7.099 4.905 -11.367 1.00 95.38 165 GLU A C 1
ATOM 1261 O O . GLU A 1 165 ? 7.788 5.664 -10.679 1.00 95.38 165 GLU A O 1
ATOM 1266 N N . ILE A 1 166 ? 5.771 5.012 -11.409 1.00 95.94 166 ILE A N 1
ATOM 1267 C CA . ILE A 1 166 ? 4.981 6.033 -10.727 1.00 95.94 166 ILE A CA 1
ATOM 1268 C C . ILE A 1 166 ? 3.785 5.368 -10.049 1.00 95.94 166 ILE A C 1
ATOM 1270 O O . ILE A 1 166 ? 2.980 4.678 -10.683 1.00 95.94 166 ILE A O 1
ATOM 1274 N N . LEU A 1 167 ? 3.623 5.660 -8.765 1.00 97.31 167 LEU A N 1
ATOM 1275 C CA . LEU A 1 167 ? 2.568 5.133 -7.913 1.00 97.31 167 LEU A CA 1
ATOM 1276 C C . LEU A 1 167 ? 1.854 6.273 -7.193 1.00 97.31 167 LEU A C 1
ATOM 1278 O O . LEU A 1 167 ? 2.441 7.318 -6.921 1.00 97.31 167 LEU A O 1
ATOM 1282 N N . LEU A 1 168 ? 0.588 6.060 -6.846 1.00 96.62 168 LEU A N 1
ATOM 1283 C CA . LEU A 1 168 ? -0.157 6.939 -5.951 1.00 96.62 168 LEU A CA 1
ATOM 1284 C C . LEU A 1 168 ? -0.565 6.159 -4.709 1.00 96.62 168 LEU A C 1
ATOM 1286 O O . LEU A 1 168 ? -1.428 5.287 -4.775 1.00 96.62 168 LEU A O 1
ATOM 1290 N N . VAL A 1 169 ? 0.060 6.491 -3.588 1.00 97.44 169 VAL A N 1
ATOM 1291 C CA . VAL A 1 169 ? -0.116 5.817 -2.304 1.00 97.44 169 VAL A CA 1
ATOM 1292 C C . VAL A 1 169 ? -1.161 6.559 -1.477 1.00 97.44 169 VAL A C 1
ATOM 1294 O O . VAL A 1 169 ? -1.074 7.776 -1.277 1.00 97.44 169 VAL A O 1
ATOM 1297 N N . ASN A 1 170 ? -2.139 5.811 -0.976 1.00 96.62 170 ASN A N 1
ATOM 1298 C CA . ASN A 1 170 ? -3.150 6.266 -0.035 1.00 96.62 170 ASN A CA 1
ATOM 1299 C C . ASN A 1 170 ? -3.086 5.402 1.225 1.00 96.62 170 ASN A C 1
ATOM 1301 O O . ASN A 1 170 ? -3.396 4.221 1.159 1.00 96.62 170 ASN A O 1
ATOM 1305 N N . ILE A 1 171 ? -2.745 5.986 2.372 1.00 95.94 171 ILE A N 1
ATOM 1306 C CA . ILE A 1 171 ? -2.772 5.297 3.678 1.00 95.94 171 ILE A CA 1
ATOM 1307 C C . ILE A 1 171 ? -4.027 5.590 4.507 1.00 95.94 171 ILE A C 1
ATOM 1309 O O . ILE A 1 171 ? -4.107 5.178 5.659 1.00 95.94 171 ILE A O 1
ATOM 1313 N N . GLY A 1 172 ? -4.992 6.327 3.951 1.00 95.12 172 GLY A N 1
ATOM 1314 C CA . GLY A 1 172 ? -6.223 6.719 4.648 1.00 95.12 172 GLY A CA 1
ATOM 1315 C C . GLY A 1 172 ? -6.539 8.213 4.596 1.00 95.12 172 GLY A C 1
ATOM 1316 O O . GLY A 1 172 ? -7.610 8.626 5.024 1.00 95.12 172 GLY A O 1
ATOM 1317 N N . SER 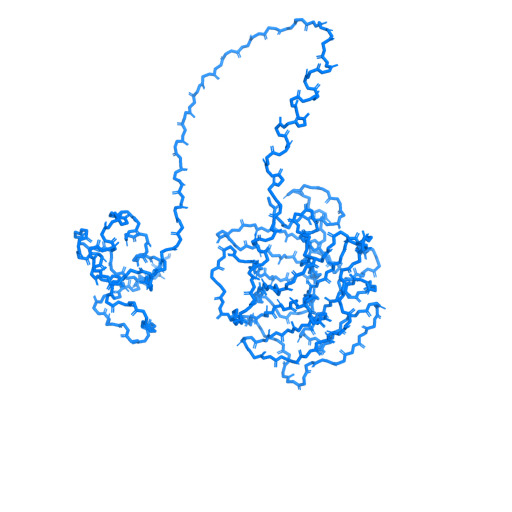A 1 173 ? -5.651 9.029 4.022 1.00 89.75 173 SER A N 1
ATOM 1318 C CA . SER A 1 173 ? -5.893 10.461 3.774 1.00 89.75 173 SER A CA 1
ATOM 1319 C C . SER A 1 173 ? -7.039 10.716 2.784 1.00 89.75 173 SER A C 1
ATOM 1321 O O . SER A 1 173 ? -7.628 11.797 2.772 1.00 89.75 173 SER A O 1
ATOM 1323 N N . GLN A 1 174 ? -7.334 9.745 1.915 1.00 89.88 174 GLN A N 1
ATOM 1324 C CA . GLN A 1 174 ? -8.513 9.731 1.052 1.00 89.88 174 GLN A CA 1
ATOM 1325 C C . GLN A 1 174 ? -9.346 8.470 1.316 1.00 89.88 174 GLN A C 1
ATOM 1327 O O . GLN A 1 174 ? -8.786 7.455 1.739 1.00 89.88 174 GLN A O 1
ATOM 1332 N N . PRO A 1 175 ? -10.660 8.481 1.011 1.00 93.81 175 PRO A N 1
ATOM 1333 C CA . PRO A 1 175 ? -11.455 7.260 1.010 1.00 93.81 175 PRO A CA 1
ATOM 1334 C C . PRO A 1 175 ? -10.812 6.198 0.118 1.00 93.81 175 PRO A C 1
ATOM 1336 O O . PRO A 1 175 ? -10.464 6.476 -1.030 1.00 93.81 175 PRO A O 1
ATOM 1339 N N . PHE A 1 176 ? -10.665 4.993 0.654 1.00 97.50 176 PHE A N 1
ATOM 1340 C CA . PHE A 1 176 ? -10.227 3.840 -0.122 1.00 97.50 176 PHE A CA 1
ATOM 1341 C C . PHE A 1 176 ? -11.303 3.394 -1.106 1.00 97.50 176 PHE A C 1
ATOM 1343 O O . PHE A 1 176 ? -12.496 3.603 -0.868 1.00 97.50 176 PHE A O 1
ATOM 1350 N N . LEU A 1 177 ? -10.880 2.739 -2.182 1.00 97.06 177 LEU A N 1
ATOM 1351 C CA . LEU A 1 177 ? -11.800 2.132 -3.139 1.00 97.06 177 LEU A CA 1
ATOM 1352 C C . LEU A 1 177 ? -12.251 0.739 -2.689 1.00 97.06 177 LEU A C 1
ATOM 1354 O O . LEU A 1 177 ? -13.417 0.394 -2.872 1.00 97.06 177 LEU A O 1
ATOM 1358 N N . TYR A 1 178 ? -11.355 -0.033 -2.070 1.00 97.38 178 TYR A N 1
ATOM 1359 C CA . TYR A 1 178 ? -11.525 -1.463 -1.818 1.00 97.38 178 TYR A CA 1
ATOM 1360 C C . TYR A 1 178 ? -11.138 -1.894 -0.393 1.00 97.38 178 TYR A C 1
ATOM 1362 O O . TYR A 1 178 ? -10.850 -3.072 -0.173 1.00 97.38 178 TYR A O 1
ATOM 1370 N N . LYS A 1 179 ? -11.149 -0.981 0.596 1.00 97.31 179 LYS A N 1
ATOM 1371 C CA . LYS A 1 179 ? -10.836 -1.335 1.995 1.00 97.31 179 LYS A CA 1
ATOM 1372 C C . LYS A 1 179 ? -11.749 -2.469 2.500 1.00 97.31 179 LYS A C 1
ATOM 1374 O O . LYS A 1 179 ? -12.967 -2.272 2.551 1.00 97.31 179 LYS A O 1
ATOM 1379 N N . PRO A 1 180 ? -11.193 -3.609 2.951 1.00 95.12 180 PRO A N 1
ATOM 1380 C CA . PRO A 1 180 ? -11.976 -4.687 3.547 1.00 95.12 180 PRO A CA 1
ATOM 1381 C C . PRO A 1 180 ? -12.581 -4.308 4.907 1.00 95.12 180 PRO A C 1
ATOM 1383 O O . PRO A 1 180 ? -12.061 -3.460 5.637 1.00 95.12 180 PRO A O 1
ATOM 1386 N N . LEU A 1 181 ? -13.670 -4.980 5.290 1.00 94.19 181 LEU A N 1
ATOM 1387 C CA . LEU A 1 181 ? -14.258 -4.835 6.625 1.00 94.19 181 LEU A CA 1
ATOM 1388 C C . LEU A 1 181 ? -13.275 -5.287 7.716 1.00 94.19 181 LEU A C 1
ATOM 1390 O O . LEU A 1 181 ? -12.598 -6.301 7.569 1.00 94.19 181 LEU A O 1
ATOM 1394 N N . GLY A 1 182 ? -13.241 -4.551 8.830 1.00 96.44 182 GLY A N 1
ATOM 1395 C CA . GLY A 1 182 ? -12.416 -4.875 10.000 1.00 96.44 182 GLY A CA 1
ATOM 1396 C C . GLY A 1 182 ? -10.945 -4.459 9.904 1.00 96.44 182 GLY A C 1
ATOM 1397 O O . GLY A 1 182 ? -10.210 -4.692 10.855 1.00 96.44 182 GLY A O 1
ATOM 1398 N N . PHE A 1 183 ? -10.524 -3.849 8.794 1.00 98.25 183 PHE A N 1
ATOM 1399 C CA . PHE A 1 183 ? -9.201 -3.241 8.653 1.00 98.25 183 PHE A CA 1
ATOM 1400 C C . PHE A 1 183 ? -9.277 -1.732 8.865 1.00 98.25 183 PHE A C 1
ATOM 1402 O O . PHE A 1 183 ? -10.201 -1.085 8.362 1.00 98.25 183 PHE A O 1
ATOM 1409 N N . GLU A 1 184 ? -8.284 -1.166 9.543 1.00 98.25 184 GLU A N 1
ATOM 1410 C CA . GLU A 1 184 ? -8.160 0.270 9.786 1.00 98.25 184 GLU A CA 1
ATOM 1411 C C . GLU A 1 184 ? -7.124 0.922 8.859 1.00 98.25 184 GLU A C 1
ATOM 1413 O O . GLU A 1 184 ? -6.171 0.264 8.426 1.00 98.25 184 GLU A O 1
ATOM 1418 N N . PRO A 1 185 ? -7.313 2.200 8.480 1.00 97.81 185 PRO A N 1
ATOM 1419 C CA . PRO A 1 185 ? -6.314 2.919 7.701 1.00 97.81 185 PRO A CA 1
ATOM 1420 C C . PRO A 1 185 ? -5.012 3.048 8.491 1.00 97.81 185 PRO A C 1
ATOM 1422 O O . PRO A 1 185 ? -5.019 3.374 9.676 1.00 97.81 185 PRO A O 1
ATOM 1425 N N . VAL A 1 186 ? -3.877 2.895 7.812 1.00 97.44 186 VAL A N 1
ATOM 1426 C CA . VAL A 1 186 ? -2.563 3.131 8.432 1.00 97.44 186 VAL A CA 1
ATOM 1427 C C . VAL A 1 186 ? -2.426 4.561 8.980 1.00 97.44 186 VAL A C 1
ATOM 1429 O O . VAL A 1 186 ? -1.714 4.767 9.960 1.00 97.44 186 VAL A O 1
ATOM 1432 N N . ILE A 1 187 ? -3.124 5.545 8.400 1.00 94.88 187 ILE A N 1
ATOM 1433 C CA . ILE A 1 187 ? -3.063 6.936 8.871 1.00 94.88 187 ILE A CA 1
ATOM 1434 C C . ILE A 1 187 ? -3.480 7.106 10.340 1.00 94.88 187 ILE A C 1
ATOM 1436 O O . ILE A 1 187 ? -2.962 7.992 11.014 1.00 94.88 187 ILE A O 1
ATOM 1440 N N . ASP A 1 188 ? -4.363 6.244 10.851 1.00 94.19 188 ASP A N 1
ATOM 1441 C CA . ASP A 1 188 ? -4.865 6.328 12.228 1.00 94.19 188 ASP A CA 1
ATOM 1442 C C . ASP A 1 188 ? -3.814 5.888 13.261 1.00 94.19 188 ASP A C 1
ATOM 1444 O O . ASP A 1 188 ? -3.982 6.116 14.458 1.00 94.19 188 ASP A O 1
ATOM 1448 N N . ALA A 1 189 ? -2.725 5.263 12.805 1.00 91.00 189 ALA A N 1
ATOM 1449 C CA . ALA A 1 189 ? -1.603 4.842 13.634 1.00 91.00 189 ALA A CA 1
ATOM 1450 C C . ALA A 1 189 ? -0.387 5.770 13.538 1.00 91.00 189 ALA A C 1
ATOM 1452 O O . ALA A 1 189 ? 0.675 5.424 14.064 1.00 91.00 189 ALA A O 1
ATOM 1453 N N . LEU A 1 190 ? -0.497 6.905 12.838 1.00 88.44 190 LEU A N 1
ATOM 1454 C CA . LEU A 1 190 ? 0.628 7.825 12.744 1.00 88.44 190 LEU A CA 1
ATOM 1455 C C . LEU A 1 190 ? 0.880 8.528 14.082 1.00 88.44 190 LEU A C 1
ATOM 1457 O O . LEU A 1 190 ? -0.059 8.963 14.748 1.00 88.44 190 LEU A O 1
ATOM 1461 N N . SER A 1 191 ? 2.148 8.660 14.469 1.00 76.00 191 SER A N 1
ATOM 1462 C CA . SER A 1 191 ? 2.540 9.444 15.640 1.00 76.00 191 SER A CA 1
ATOM 1463 C C . SER A 1 191 ? 2.474 10.949 15.346 1.00 76.00 191 SER A C 1
ATOM 1465 O O . SER A 1 191 ? 2.889 11.420 14.284 1.00 76.00 191 SER A O 1
ATOM 1467 N N . ASP A 1 192 ? 1.986 11.729 16.315 1.00 56.56 192 ASP A N 1
ATOM 1468 C CA . ASP A 1 192 ? 1.975 13.197 16.274 1.00 56.56 192 ASP A CA 1
ATOM 1469 C C . ASP A 1 192 ? 3.388 13.775 16.517 1.00 56.56 192 ASP A C 1
ATOM 1471 O O . ASP A 1 192 ? 3.620 14.537 17.455 1.00 56.56 192 ASP A O 1
ATOM 1475 N N . GLU A 1 193 ? 4.376 13.451 15.679 1.00 51.56 193 GLU A N 1
ATOM 1476 C CA . GLU A 1 193 ? 5.717 14.055 15.805 1.00 51.56 193 GLU A CA 1
ATOM 1477 C C . GLU A 1 193 ? 5.752 15.548 15.421 1.00 51.56 193 GLU A C 1
ATOM 1479 O O . GLU A 1 193 ? 6.709 16.257 15.727 1.00 51.56 193 GLU A O 1
ATOM 1484 N N . ALA A 1 194 ? 4.671 16.091 14.848 1.00 42.41 194 ALA A N 1
ATOM 1485 C CA . ALA A 1 194 ? 4.544 17.525 14.576 1.00 42.41 194 ALA A CA 1
ATOM 1486 C C . ALA A 1 194 ? 4.442 18.398 15.850 1.00 42.41 194 ALA A C 1
ATOM 1488 O O . ALA A 1 194 ? 4.510 19.626 15.754 1.00 42.41 194 ALA A O 1
ATOM 1489 N N . ALA A 1 195 ? 4.272 17.800 17.036 1.00 38.38 195 ALA A N 1
ATOM 1490 C CA . ALA A 1 195 ? 4.161 18.527 18.302 1.00 38.38 195 ALA A CA 1
ATOM 1491 C C . ALA A 1 195 ? 5.495 18.683 19.064 1.00 38.38 195 ALA A C 1
ATOM 1493 O O . ALA A 1 195 ? 5.600 19.581 19.904 1.00 38.38 195 ALA A O 1
ATOM 1494 N N . ASP A 1 196 ? 6.519 17.866 18.781 1.00 35.31 196 ASP A N 1
ATOM 1495 C CA . ASP A 1 196 ? 7.695 17.747 19.664 1.00 35.31 196 ASP A CA 1
ATOM 1496 C C . ASP A 1 196 ? 8.918 18.583 19.223 1.00 35.31 196 ASP A C 1
ATOM 1498 O O . ASP A 1 196 ? 9.747 18.982 20.047 1.00 35.31 196 ASP A O 1
ATOM 1502 N N . GLU A 1 197 ? 8.991 19.015 17.956 1.00 39.44 197 GLU A N 1
ATOM 1503 C CA . GLU A 1 197 ? 10.037 19.962 17.517 1.00 39.44 197 GLU A CA 1
ATOM 1504 C C . GLU A 1 197 ? 9.965 21.303 18.275 1.00 39.44 197 GLU A C 1
ATOM 1506 O O . GLU A 1 197 ? 10.990 21.925 18.569 1.00 39.44 197 GLU A O 1
ATOM 1511 N N . SER A 1 198 ? 8.767 21.741 18.685 1.00 42.84 198 SER A N 1
ATOM 1512 C CA . SER A 1 198 ? 8.602 22.957 19.493 1.00 42.84 198 SER A CA 1
ATOM 1513 C C . SER A 1 198 ? 9.174 22.811 20.912 1.00 42.84 198 SER A C 1
ATOM 1515 O O . SER A 1 198 ? 9.624 23.805 21.494 1.00 42.84 198 SER A O 1
ATOM 1517 N N . ALA A 1 199 ? 9.169 21.606 21.488 1.00 40.94 199 ALA A N 1
ATOM 1518 C CA . ALA A 1 199 ? 9.667 21.345 22.839 1.00 40.94 199 ALA A CA 1
ATOM 1519 C C . ALA A 1 199 ? 11.189 21.122 22.855 1.00 40.94 199 ALA A C 1
ATOM 1521 O O . ALA A 1 199 ? 11.885 21.612 23.756 1.00 40.94 199 ALA A O 1
ATOM 1522 N N . ALA A 1 200 ? 11.734 20.492 21.810 1.00 38.47 200 ALA A N 1
ATOM 1523 C CA . ALA A 1 200 ? 13.174 20.353 21.612 1.00 38.47 200 ALA A CA 1
ATOM 1524 C C . ALA A 1 200 ? 13.855 21.718 21.390 1.00 38.47 200 ALA A C 1
ATOM 1526 O O . ALA A 1 200 ? 14.860 22.030 22.038 1.00 38.47 200 ALA A O 1
ATOM 1527 N N . VAL A 1 201 ? 13.260 22.600 20.575 1.00 42.38 201 VAL A N 1
ATOM 1528 C CA . VAL A 1 201 ? 13.775 23.965 20.346 1.00 42.38 201 VAL A CA 1
ATOM 1529 C C . VAL A 1 201 ? 13.666 24.83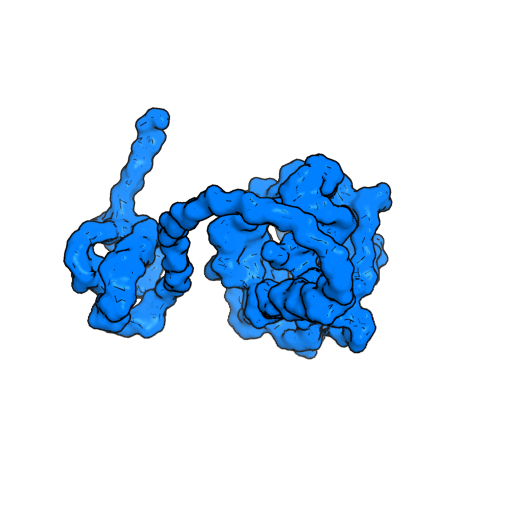6 21.607 1.00 42.38 201 VAL A C 1
ATOM 1531 O O . VAL A 1 201 ? 14.559 25.647 21.875 1.00 42.38 201 VAL A O 1
ATOM 1534 N N . ALA A 1 202 ? 12.625 24.654 22.428 1.00 42.84 202 ALA A N 1
ATOM 1535 C CA . ALA A 1 202 ? 12.493 25.337 23.719 1.00 42.84 202 ALA A CA 1
ATOM 1536 C C . ALA A 1 202 ? 13.561 24.883 24.733 1.00 42.84 202 ALA A C 1
ATOM 1538 O O . ALA A 1 202 ? 14.132 25.710 25.448 1.00 42.84 202 ALA A O 1
ATOM 1539 N N . THR A 1 203 ? 13.894 23.591 24.743 1.00 42.09 203 THR A N 1
ATOM 1540 C CA . THR A 1 203 ? 14.912 23.015 25.635 1.00 42.09 203 THR A CA 1
ATOM 1541 C C . THR A 1 203 ? 16.334 23.420 25.232 1.00 42.09 203 THR A C 1
ATOM 1543 O O . THR A 1 203 ? 17.172 23.685 26.097 1.00 42.09 203 THR A O 1
ATOM 1546 N N . ILE A 1 204 ? 16.600 23.553 23.928 1.00 40.81 204 ILE A N 1
ATOM 1547 C CA . ILE A 1 204 ? 17.884 24.044 23.400 1.00 40.81 204 ILE A CA 1
ATOM 1548 C C . ILE A 1 204 ? 18.052 25.547 23.685 1.00 40.81 204 ILE A C 1
ATOM 1550 O O . ILE A 1 204 ? 19.126 25.975 24.111 1.00 40.81 204 ILE A O 1
ATOM 1554 N N . ARG A 1 205 ? 16.983 26.351 23.559 1.00 39.78 205 ARG A N 1
ATOM 1555 C CA . ARG A 1 205 ? 17.009 27.787 23.905 1.00 39.78 205 ARG A CA 1
ATOM 1556 C C . ARG A 1 205 ? 17.238 28.057 25.392 1.00 39.78 205 ARG A C 1
ATOM 1558 O O . ARG A 1 205 ? 17.852 29.063 25.723 1.00 39.78 205 ARG A O 1
ATOM 1565 N N . ALA A 1 206 ? 16.811 27.164 26.282 1.00 40.66 206 ALA A N 1
ATOM 1566 C CA . ALA A 1 206 ? 17.026 27.321 27.722 1.00 40.66 206 ALA A CA 1
ATOM 1567 C C . ALA A 1 206 ? 18.480 27.060 28.173 1.00 40.66 206 ALA A C 1
ATOM 1569 O O . ALA A 1 206 ? 18.828 27.380 29.309 1.00 40.66 206 ALA A O 1
ATOM 1570 N N . ARG A 1 207 ? 19.336 26.480 27.316 1.00 40.94 207 ARG A N 1
ATOM 1571 C CA . ARG A 1 207 ? 20.713 26.083 27.671 1.00 40.94 207 ARG A CA 1
ATOM 1572 C C . ARG A 1 207 ? 21.811 26.974 27.089 1.00 40.94 207 ARG A C 1
ATOM 1574 O O . ARG A 1 207 ? 22.977 26.756 27.404 1.00 40.94 207 ARG A O 1
ATOM 1581 N N . MET A 1 208 ? 21.469 27.979 26.284 1.00 34.06 208 MET A N 1
ATOM 1582 C CA . MET A 1 208 ? 22.451 28.884 25.681 1.00 34.06 208 MET A CA 1
ATOM 1583 C C . MET A 1 208 ? 22.112 30.352 25.953 1.00 34.06 208 MET A C 1
ATOM 1585 O O . MET A 1 208 ? 21.499 31.027 25.137 1.00 34.06 208 MET A O 1
ATOM 1589 N N . ASP A 1 209 ? 22.603 30.850 27.084 1.00 32.53 209 ASP A N 1
ATOM 1590 C CA . ASP A 1 209 ? 23.068 32.232 27.227 1.00 32.53 209 ASP A CA 1
ATOM 1591 C C . ASP A 1 209 ? 24.408 32.168 27.989 1.00 32.53 209 ASP A C 1
ATOM 1593 O O . ASP A 1 209 ? 24.507 31.421 28.967 1.00 32.53 209 ASP A O 1
ATOM 1597 N N . PRO A 1 210 ? 25.462 32.882 27.541 1.00 33.88 210 PRO A N 1
ATOM 1598 C CA . PRO A 1 210 ? 25.427 34.333 27.674 1.00 33.88 210 PRO A CA 1
ATOM 1599 C C . PRO A 1 210 ? 25.995 35.145 26.488 1.00 33.88 210 PRO A C 1
ATOM 1601 O O . PRO A 1 210 ? 27.092 34.913 25.989 1.00 33.88 210 PRO A O 1
ATOM 1604 N N . ALA A 1 211 ? 25.279 36.231 26.186 1.00 29.39 211 ALA A N 1
ATOM 1605 C CA . ALA A 1 211 ? 25.777 37.571 25.841 1.00 29.39 211 ALA A CA 1
ATOM 1606 C C . ALA A 1 211 ? 26.648 37.777 24.575 1.00 29.39 211 ALA A C 1
ATOM 1608 O O . ALA A 1 211 ? 27.874 37.697 24.620 1.00 29.39 211 ALA A O 1
ATOM 1609 N N . LYS A 1 212 ? 26.041 38.369 23.529 1.00 27.48 212 LYS A N 1
ATOM 1610 C CA . LYS A 1 212 ? 26.442 39.699 23.002 1.00 27.48 212 LYS A CA 1
ATOM 1611 C C . LYS A 1 212 ? 25.437 40.263 21.984 1.00 27.48 212 LYS A C 1
ATOM 1613 O O . LYS A 1 212 ? 25.036 39.610 21.033 1.00 27.48 212 LYS A O 1
ATOM 1618 N N . LYS A 1 213 ? 25.082 41.531 22.214 1.00 27.44 213 LYS A N 1
ATOM 1619 C CA . LYS A 1 213 ? 24.180 42.404 21.444 1.00 27.44 213 LYS A CA 1
ATOM 1620 C C . LYS A 1 213 ? 24.600 42.567 19.977 1.00 27.44 213 LYS A C 1
ATOM 1622 O O . LYS A 1 213 ? 25.702 43.059 19.760 1.00 27.44 213 LYS A O 1
ATOM 1627 N N . VAL A 1 214 ? 23.674 42.404 19.024 1.00 25.42 214 VAL A N 1
ATOM 1628 C CA . VAL A 1 214 ? 23.588 43.252 17.812 1.00 25.42 214 VAL A CA 1
ATOM 1629 C C . VAL A 1 214 ? 22.116 43.515 17.451 1.00 25.42 214 VAL A C 1
ATOM 1631 O O . VAL A 1 214 ? 21.218 42.763 17.804 1.00 25.42 214 VAL A O 1
ATOM 1634 N N . LYS A 1 215 ? 21.914 44.687 16.851 1.00 25.47 215 LYS A N 1
ATOM 1635 C CA . LYS A 1 215 ? 20.718 45.517 16.730 1.00 25.47 215 LYS A CA 1
ATOM 1636 C C . LYS A 1 215 ? 19.638 44.994 15.773 1.00 25.47 215 LYS A C 1
ATOM 1638 O O . LYS A 1 215 ? 19.912 44.451 14.712 1.00 25.47 215 LYS A O 1
ATOM 1643 N N . THR A 1 216 ? 18.424 45.336 16.180 1.00 23.48 216 THR A N 1
ATOM 1644 C CA . THR A 1 216 ? 17.141 45.475 15.488 1.00 23.48 216 THR A CA 1
ATOM 1645 C C . THR A 1 216 ? 17.207 45.935 14.027 1.00 23.48 216 THR A C 1
ATOM 1647 O O . THR A 1 216 ? 17.839 46.946 13.722 1.00 23.48 216 THR A O 1
ATOM 1650 N N . SER A 1 217 ? 16.380 45.326 13.175 1.00 25.55 217 SER A N 1
ATOM 1651 C CA . SER A 1 217 ? 15.644 46.061 12.142 1.00 25.55 217 SER A CA 1
ATOM 1652 C C . SER A 1 217 ? 14.264 45.436 11.911 1.00 25.55 217 SER A C 1
ATOM 1654 O O . SER A 1 217 ? 14.066 44.225 11.915 1.00 25.55 217 SER A O 1
ATOM 1656 N N . THR A 1 218 ? 13.286 46.325 11.822 1.00 25.80 218 THR A N 1
ATOM 1657 C CA . THR A 1 218 ? 11.845 46.092 11.863 1.00 25.80 218 THR A CA 1
ATOM 1658 C C . THR A 1 218 ? 11.287 46.006 10.442 1.00 25.80 218 THR A C 1
ATOM 1660 O O . THR A 1 218 ? 11.581 46.877 9.629 1.00 25.80 218 THR A O 1
ATOM 1663 N N . SER A 1 219 ? 10.414 45.044 10.146 1.00 26.11 219 SER A N 1
ATOM 1664 C CA . SER A 1 219 ? 9.298 45.196 9.185 1.00 26.11 219 SER A CA 1
ATOM 1665 C C . SER A 1 219 ? 8.382 43.972 9.308 1.00 26.11 219 SER A C 1
ATOM 1667 O O . SER A 1 219 ? 8.797 42.843 9.105 1.00 26.11 219 SER A O 1
ATOM 1669 N N . LYS A 1 220 ? 7.257 44.139 10.007 1.00 25.14 220 LYS A N 1
ATOM 1670 C CA . LYS A 1 220 ? 5.907 44.417 9.479 1.00 25.14 220 LYS A CA 1
ATOM 1671 C C . LYS A 1 220 ? 5.238 43.192 8.848 1.00 25.14 220 LYS A C 1
ATOM 1673 O O . LYS A 1 220 ? 5.581 42.749 7.762 1.00 25.14 220 LYS A O 1
ATOM 1678 N N . ALA A 1 221 ? 4.232 42.738 9.590 1.00 28.81 221 ALA A N 1
ATOM 1679 C CA . ALA A 1 221 ? 3.202 41.782 9.246 1.00 28.81 221 ALA A CA 1
ATOM 1680 C C . ALA A 1 221 ? 2.623 41.957 7.835 1.00 28.81 221 ALA A C 1
ATOM 1682 O O . ALA A 1 221 ? 2.311 43.070 7.410 1.00 28.81 221 ALA A O 1
ATOM 1683 N N . LEU A 1 222 ? 2.349 40.818 7.202 1.00 25.61 222 LEU A N 1
ATOM 1684 C CA . LEU A 1 222 ? 1.192 40.662 6.338 1.00 25.61 222 LEU A CA 1
ATOM 1685 C C . LEU A 1 222 ? 0.557 39.303 6.649 1.00 25.61 222 LEU A C 1
ATOM 1687 O O . LEU A 1 222 ? 1.057 38.252 6.257 1.00 25.61 222 LEU A O 1
ATOM 1691 N N . GLU A 1 223 ? -0.533 39.346 7.409 1.00 33.81 223 GLU A N 1
ATOM 1692 C CA . GLU A 1 223 ? -1.458 38.231 7.562 1.00 33.81 223 GLU A CA 1
ATOM 1693 C C . GLU A 1 223 ? -2.001 37.834 6.184 1.00 33.81 223 GLU A C 1
ATOM 1695 O O . GLU A 1 223 ? -2.502 38.676 5.434 1.00 33.81 223 GLU A O 1
ATOM 1700 N N . LYS A 1 224 ? -1.962 36.540 5.862 1.00 25.97 224 LYS A N 1
ATOM 1701 C CA . LYS A 1 224 ? -2.747 35.980 4.761 1.00 25.97 224 LYS A CA 1
ATOM 1702 C C . LYS A 1 224 ? -3.471 34.730 5.247 1.00 25.97 224 LYS A C 1
ATOM 1704 O O . LYS A 1 224 ? -2.937 33.627 5.237 1.00 25.97 224 LYS A O 1
ATOM 1709 N N . LYS A 1 225 ? -4.715 34.948 5.686 1.00 41.91 225 LYS A N 1
ATOM 1710 C CA . LYS A 1 225 ? -5.750 33.921 5.865 1.00 41.91 225 LYS A CA 1
ATOM 1711 C C . LYS A 1 225 ? -5.782 33.012 4.635 1.00 41.91 225 LYS A C 1
ATOM 1713 O O . LYS A 1 225 ? -6.043 33.516 3.546 1.00 41.91 225 LYS A O 1
ATOM 1718 N N . THR A 1 226 ? -5.586 31.704 4.803 1.00 25.94 226 THR A N 1
ATOM 1719 C CA . THR A 1 226 ? -5.934 30.720 3.766 1.00 25.94 226 THR A CA 1
ATOM 1720 C C . THR A 1 226 ? -6.526 29.466 4.412 1.00 25.94 226 THR A C 1
ATOM 1722 O O . THR A 1 226 ? -5.825 28.690 5.045 1.00 25.94 226 THR A O 1
ATOM 1725 N N . ALA A 1 227 ? -7.853 29.394 4.283 1.00 31.36 227 ALA A N 1
ATOM 1726 C CA . ALA A 1 227 ? -8.794 28.277 4.376 1.00 31.36 227 ALA A CA 1
ATOM 1727 C C . ALA A 1 227 ? -8.318 26.932 4.965 1.00 31.36 227 ALA A C 1
ATOM 1729 O O . ALA A 1 227 ? -7.647 26.147 4.301 1.00 31.36 227 ALA A O 1
ATOM 1730 N N . LEU A 1 228 ? -8.825 26.631 6.164 1.00 33.34 228 LEU A N 1
ATOM 1731 C CA . LEU A 1 228 ? -9.011 25.275 6.683 1.00 33.34 228 LEU A CA 1
ATOM 1732 C C . LEU A 1 228 ? -9.976 24.530 5.742 1.00 33.34 228 LEU A C 1
ATOM 1734 O O . LEU A 1 228 ? -11.138 24.915 5.628 1.00 33.34 228 LEU A O 1
ATOM 1738 N N . THR A 1 229 ? -9.509 23.508 5.028 1.00 34.41 229 THR A N 1
ATOM 1739 C CA . THR A 1 229 ? -10.398 22.578 4.318 1.00 34.41 229 THR A CA 1
ATOM 1740 C C . THR A 1 229 ? -10.958 21.587 5.330 1.00 34.41 229 THR A C 1
ATOM 1742 O O . THR A 1 229 ? -10.236 20.720 5.817 1.00 34.41 229 THR A O 1
ATOM 1745 N N . GLU A 1 230 ? -12.227 21.765 5.677 1.00 40.00 230 GLU A N 1
ATOM 1746 C CA . GLU A 1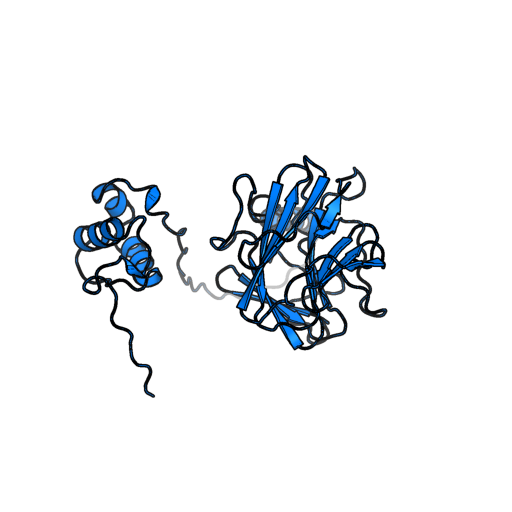 230 ? -12.991 20.889 6.564 1.00 40.00 230 GLU A CA 1
ATOM 1747 C C . GLU A 1 230 ? -13.199 19.487 5.942 1.00 40.00 230 GLU A C 1
ATOM 1749 O O . GLU A 1 230 ? -13.151 19.335 4.716 1.00 40.00 230 GLU A O 1
ATOM 1754 N N . PRO A 1 231 ? -13.374 18.443 6.776 1.00 52.88 231 PRO A N 1
ATOM 1755 C CA . PRO A 1 231 ? -13.375 17.039 6.360 1.00 52.88 231 PRO A CA 1
ATOM 1756 C C . PRO A 1 231 ? -14.513 16.676 5.394 1.00 52.88 231 PRO A C 1
ATOM 1758 O O . PRO A 1 231 ? -15.599 17.252 5.421 1.00 52.88 231 PRO A O 1
ATOM 1761 N N . VAL A 1 232 ? -14.267 15.664 4.552 1.00 56.84 232 VAL A N 1
ATOM 1762 C CA . VAL A 1 232 ? -15.240 15.126 3.586 1.00 56.84 232 VAL A CA 1
ATOM 1763 C C . VAL A 1 232 ? -16.500 14.643 4.308 1.00 56.84 232 VAL A C 1
ATOM 1765 O O . VAL A 1 232 ? -16.438 13.813 5.214 1.00 56.84 232 VAL A O 1
ATOM 1768 N N . VAL A 1 233 ? -17.656 15.139 3.870 1.00 70.25 233 VAL A N 1
ATOM 1769 C CA . VAL A 1 233 ? -18.950 14.837 4.487 1.00 70.25 233 VAL A CA 1
ATOM 1770 C C . VAL A 1 233 ? -19.436 13.463 4.027 1.00 70.25 233 VAL A C 1
ATOM 1772 O O . VAL A 1 233 ? -19.782 13.251 2.860 1.00 70.25 233 VAL A O 1
ATOM 1775 N N . ASP A 1 234 ? -19.504 12.522 4.965 1.00 75.31 234 ASP A N 1
ATOM 1776 C CA . ASP A 1 234 ? -20.182 11.247 4.755 1.00 75.31 234 ASP A CA 1
ATOM 1777 C C . ASP A 1 234 ? -21.702 11.453 4.779 1.00 75.31 234 ASP A C 1
ATOM 1779 O O . ASP A 1 234 ? -22.313 11.583 5.839 1.00 75.31 234 ASP A O 1
ATOM 1783 N N . LEU A 1 235 ? -22.320 11.466 3.595 1.00 74.44 235 LEU A N 1
ATOM 1784 C CA . LEU A 1 235 ? -23.762 11.665 3.443 1.00 74.44 235 LEU A CA 1
ATOM 1785 C C . LEU A 1 235 ? -24.600 10.593 4.149 1.00 74.44 235 LEU A C 1
ATOM 1787 O O . LEU A 1 235 ? -25.754 10.875 4.459 1.00 74.44 235 LEU A O 1
ATOM 1791 N N . MET A 1 236 ? -24.061 9.396 4.419 1.00 73.81 236 MET A N 1
ATOM 1792 C CA . MET A 1 236 ? -24.799 8.336 5.120 1.00 73.81 236 MET A CA 1
ATOM 1793 C C . MET A 1 236 ? -25.060 8.681 6.590 1.00 73.81 236 MET A C 1
ATOM 1795 O O . MET A 1 236 ? -26.012 8.165 7.164 1.00 73.81 236 MET A O 1
ATOM 1799 N N . LYS A 1 237 ? -24.284 9.604 7.177 1.00 76.62 237 LYS A N 1
ATOM 1800 C CA . LYS A 1 237 ? -24.479 10.093 8.554 1.00 76.62 237 LYS A CA 1
ATOM 1801 C C . LYS A 1 237 ? -25.623 11.099 8.695 1.00 76.62 237 LYS A C 1
ATOM 1803 O O . LYS A 1 237 ? -26.027 11.406 9.812 1.00 76.62 237 LYS A O 1
ATOM 1808 N N . TYR A 1 238 ? -26.131 11.626 7.583 1.00 81.06 238 TYR A N 1
ATOM 1809 C CA . TYR A 1 238 ? -27.124 12.696 7.578 1.00 81.06 238 TYR A CA 1
ATOM 1810 C C . TYR A 1 238 ? -28.442 12.174 7.044 1.00 81.06 238 TYR A C 1
ATOM 1812 O O . TYR A 1 238 ? -28.660 12.135 5.832 1.00 81.06 238 TYR A O 1
ATOM 1820 N N . GLU A 1 239 ? -29.318 11.747 7.952 1.00 76.19 239 GLU A N 1
ATOM 1821 C CA . GLU A 1 239 ? -30.571 11.080 7.608 1.00 76.19 239 GLU A CA 1
ATOM 1822 C C . GLU A 1 239 ? -31.612 12.023 6.981 1.00 76.19 239 GLU A C 1
ATOM 1824 O O . GLU A 1 239 ? -32.402 11.566 6.146 1.00 76.19 239 GLU A O 1
ATOM 1829 N N . THR A 1 240 ? -31.548 13.331 7.267 1.00 82.44 240 THR A N 1
ATOM 1830 C CA . THR A 1 240 ? -32.518 14.347 6.813 1.00 82.44 240 THR A CA 1
ATOM 1831 C C . THR A 1 240 ? -31.862 15.546 6.114 1.00 82.44 240 THR A C 1
ATOM 1833 O O . THR A 1 240 ? -30.656 15.772 6.236 1.00 82.44 240 THR A O 1
ATOM 1836 N N . VAL A 1 241 ? -32.650 16.339 5.381 1.00 84.44 241 VAL A N 1
ATOM 1837 C CA . VAL A 1 241 ? -32.166 17.545 4.681 1.00 84.44 241 VAL A CA 1
ATOM 1838 C C . VAL A 1 241 ? -31.684 18.598 5.679 1.00 84.44 241 VAL A C 1
ATOM 1840 O O . VAL A 1 241 ? -30.622 19.181 5.492 1.00 84.44 241 VAL A O 1
ATOM 1843 N N . GLU A 1 242 ? -32.402 18.768 6.784 1.00 82.94 242 GLU A N 1
ATOM 1844 C CA . GLU A 1 242 ? -32.095 19.723 7.851 1.00 82.94 242 GLU A CA 1
ATOM 1845 C C . GLU A 1 242 ? -30.751 19.398 8.514 1.00 82.94 242 GLU A C 1
ATOM 1847 O O . GLU A 1 242 ? -29.972 20.296 8.824 1.00 82.94 242 GLU A O 1
ATOM 1852 N N . SER A 1 243 ? -30.426 18.108 8.670 1.00 81.69 243 SER A N 1
ATOM 1853 C CA . SER A 1 243 ? -29.129 17.691 9.213 1.00 81.69 243 SER A CA 1
ATOM 1854 C C . SER A 1 243 ? -27.955 18.061 8.295 1.00 81.69 243 SER A C 1
ATOM 1856 O O . SER A 1 243 ? -26.872 18.371 8.787 1.00 81.69 243 SER A O 1
ATOM 1858 N N . LEU A 1 244 ? -28.173 18.105 6.973 1.00 82.06 244 LEU A N 1
ATOM 1859 C CA . LEU A 1 244 ? -27.185 18.586 6.001 1.00 82.06 244 LEU A CA 1
ATOM 1860 C C . LEU A 1 244 ? -27.099 20.116 5.978 1.00 82.06 244 LEU A C 1
ATOM 1862 O O . LEU A 1 244 ? -26.025 20.658 5.742 1.00 82.06 244 LEU A O 1
ATOM 1866 N N . GLU A 1 245 ? -28.189 20.839 6.236 1.00 85.44 245 GLU A N 1
ATOM 1867 C CA . GLU A 1 245 ? -28.162 22.308 6.298 1.00 85.44 245 GLU A CA 1
ATOM 1868 C C . GLU A 1 245 ? -27.219 22.837 7.384 1.00 85.44 245 GLU A C 1
ATOM 1870 O O . GLU A 1 245 ? -26.603 23.889 7.192 1.00 85.44 245 GLU A O 1
ATOM 1875 N N . LEU A 1 246 ? -27.041 22.083 8.477 1.00 81.19 246 LEU A N 1
ATOM 1876 C CA . LEU A 1 246 ? -26.117 22.412 9.569 1.00 81.19 246 LEU A CA 1
ATOM 1877 C C . LEU A 1 246 ? -24.647 22.501 9.125 1.00 81.19 246 LEU A C 1
ATOM 1879 O O . LEU A 1 246 ? -23.860 23.173 9.785 1.00 81.19 246 LEU A O 1
ATOM 1883 N N . LEU A 1 247 ? -24.284 21.881 7.995 1.00 79.81 247 LEU A N 1
ATOM 1884 C CA . LEU A 1 247 ? -22.948 21.976 7.385 1.00 79.81 247 LEU A CA 1
ATOM 1885 C C . LEU A 1 247 ? -22.668 23.370 6.806 1.00 79.81 247 LEU A C 1
ATOM 1887 O O . LEU A 1 247 ? -21.525 23.766 6.588 1.00 79.81 247 LEU A O 1
ATOM 1891 N N . GLY A 1 248 ? -23.722 24.141 6.545 1.00 82.38 248 GLY A N 1
ATOM 1892 C CA . GLY A 1 248 ? -23.607 25.483 6.007 1.00 82.38 248 GLY A CA 1
ATOM 1893 C C . GLY A 1 248 ? -23.335 25.531 4.501 1.00 82.38 248 GLY A C 1
ATOM 1894 O O . GLY A 1 248 ? -23.026 24.554 3.816 1.00 82.38 248 GLY A O 1
ATOM 1895 N N . LEU A 1 249 ? -23.496 26.733 3.947 1.00 76.25 249 LEU A N 1
ATOM 1896 C CA . LEU A 1 249 ? -23.603 26.941 2.501 1.00 76.25 249 LEU A CA 1
ATOM 1897 C C . LEU A 1 249 ? -22.311 26.629 1.732 1.00 76.25 249 LEU A C 1
ATOM 1899 O O . LEU A 1 249 ? -22.376 26.262 0.554 1.00 76.25 249 LEU A O 1
ATOM 1903 N N . GLU A 1 250 ? -21.162 26.800 2.385 1.00 80.94 250 GLU A N 1
ATOM 1904 C CA . GLU A 1 250 ? -19.842 26.607 1.785 1.00 80.94 250 GLU A CA 1
ATOM 1905 C C . GLU A 1 250 ? -19.460 25.124 1.729 1.00 80.94 250 GLU A C 1
ATOM 1907 O O . GLU A 1 250 ? -19.126 24.639 0.648 1.00 80.94 250 GLU A O 1
ATOM 1912 N N . GLN A 1 251 ? -19.632 24.366 2.818 1.00 81.12 251 GLN A N 1
ATOM 1913 C CA . GLN A 1 251 ? -19.392 22.917 2.811 1.00 81.12 251 GLN A CA 1
ATOM 1914 C C . GLN A 1 251 ? -20.332 22.193 1.840 1.00 81.12 251 GLN A C 1
ATOM 1916 O O . GLN A 1 251 ? -19.887 21.366 1.046 1.00 81.12 251 GLN A O 1
ATOM 1921 N N . LEU A 1 252 ? -21.622 22.558 1.805 1.00 82.25 252 LEU A N 1
ATOM 1922 C CA . LEU A 1 252 ? -22.571 21.976 0.847 1.00 82.25 252 LEU A CA 1
ATOM 1923 C C . LEU A 1 252 ? -22.169 22.260 -0.606 1.00 82.25 252 LEU A C 1
ATOM 1925 O O . LEU A 1 252 ? -22.340 21.414 -1.483 1.00 82.25 252 LEU A O 1
ATOM 1929 N N . LYS A 1 253 ? -21.617 23.446 -0.884 1.00 81.75 253 LYS A N 1
ATOM 1930 C CA . LYS A 1 253 ? -21.115 23.803 -2.217 1.00 81.75 253 LYS A CA 1
ATOM 1931 C C . LYS A 1 253 ? -19.880 22.986 -2.587 1.00 81.75 253 LYS A C 1
ATOM 1933 O O . LYS A 1 253 ? -19.782 22.531 -3.727 1.00 81.75 253 LYS A O 1
ATOM 1938 N N . GLN A 1 254 ? -18.955 22.819 -1.647 1.00 79.56 254 GLN A N 1
ATOM 1939 C CA . GLN A 1 254 ? -17.745 22.025 -1.836 1.00 79.56 254 GLN A CA 1
ATOM 1940 C C . GLN A 1 254 ? -18.097 20.560 -2.093 1.00 79.56 254 GLN A C 1
ATOM 1942 O O . GLN A 1 254 ? -17.628 19.992 -3.075 1.00 79.56 254 GLN A O 1
ATOM 1947 N N . GLU A 1 255 ? -19.007 19.986 -1.308 1.00 82.56 255 GLU A N 1
ATOM 1948 C CA . GLU A 1 255 ? -19.415 18.589 -1.448 1.00 82.56 255 GLU A CA 1
ATOM 1949 C C . GLU A 1 255 ? -20.213 18.338 -2.743 1.00 82.56 255 GLU A C 1
ATOM 1951 O O . GLU A 1 255 ? -19.980 17.344 -3.434 1.00 82.56 255 GLU A O 1
ATOM 1956 N N . LEU A 1 256 ? -21.081 19.274 -3.155 1.00 83.81 256 LEU A N 1
ATOM 1957 C CA . LEU A 1 256 ? -21.732 19.227 -4.473 1.00 83.81 256 LEU A CA 1
ATOM 1958 C C . LEU A 1 256 ? -20.716 19.328 -5.618 1.00 83.81 256 LEU A C 1
ATOM 1960 O O . LEU A 1 256 ? -20.817 18.577 -6.587 1.00 83.81 256 LEU A O 1
ATOM 1964 N N . SER A 1 257 ? -19.724 20.217 -5.507 1.00 79.69 257 SER A N 1
ATOM 1965 C CA . SER A 1 257 ? -18.682 20.391 -6.531 1.00 79.69 257 SER A CA 1
ATOM 1966 C C . SER A 1 257 ? -17.818 19.138 -6.652 1.00 79.69 257 SER A C 1
ATOM 1968 O O . SER A 1 257 ? -17.565 18.664 -7.758 1.00 79.69 257 SER A O 1
ATOM 1970 N N . ARG A 1 258 ? -17.427 18.558 -5.512 1.00 80.06 258 ARG A N 1
ATOM 1971 C CA . ARG A 1 258 ? -16.616 17.339 -5.416 1.00 80.06 258 ARG A CA 1
ATOM 1972 C C . ARG A 1 258 ? -17.302 16.140 -6.069 1.00 80.06 258 ARG A C 1
ATOM 1974 O O . ARG A 1 258 ? -16.638 15.320 -6.692 1.00 80.06 258 ARG A O 1
ATOM 1981 N N . ARG A 1 259 ? -18.633 16.064 -5.969 1.00 82.12 259 ARG A N 1
ATOM 1982 C CA . ARG A 1 259 ? -19.466 15.018 -6.588 1.00 82.12 259 ARG A CA 1
ATOM 1983 C C . ARG A 1 259 ? -19.917 15.346 -8.013 1.00 82.12 259 ARG A C 1
ATOM 1985 O O . ARG A 1 259 ? -20.751 14.628 -8.549 1.00 82.12 259 ARG A O 1
ATOM 1992 N N . ASN A 1 260 ? -19.405 16.412 -8.635 1.00 82.38 260 ASN A N 1
ATOM 1993 C CA . ASN A 1 260 ? -19.837 16.881 -9.959 1.00 82.38 260 ASN A CA 1
ATOM 1994 C C . ASN A 1 260 ? -21.359 17.124 -10.060 1.00 82.38 260 ASN A C 1
ATOM 1996 O O . ASN A 1 260 ? -21.988 16.842 -11.083 1.00 82.38 260 ASN A O 1
ATOM 2000 N N . LEU A 1 261 ? -21.966 17.667 -9.004 1.00 85.69 261 LEU A N 1
ATOM 2001 C CA . LEU A 1 261 ? -23.382 18.033 -8.938 1.00 85.69 261 LEU A CA 1
ATOM 2002 C C . LEU A 1 261 ? -23.567 19.551 -9.067 1.00 85.69 261 LEU A C 1
ATOM 2004 O O . LEU A 1 261 ? -22.675 20.356 -8.787 1.00 85.69 261 LEU A O 1
ATOM 2008 N N . LYS A 1 262 ? -24.760 19.980 -9.491 1.00 86.50 262 LYS A N 1
ATOM 2009 C CA . LYS A 1 262 ? -25.090 21.407 -9.610 1.00 86.50 262 LYS A CA 1
ATOM 2010 C C . LYS A 1 262 ? -25.015 22.097 -8.247 1.00 86.50 262 LYS A C 1
ATOM 2012 O O . LYS A 1 262 ? -25.702 21.712 -7.307 1.00 86.50 262 LYS A O 1
ATOM 2017 N N . CYS A 1 263 ? -24.249 23.181 -8.179 1.00 85.00 263 CYS A N 1
ATOM 2018 C CA . CYS A 1 263 ? -24.027 23.962 -6.957 1.00 85.00 263 CYS A CA 1
ATOM 2019 C C . CYS A 1 263 ? -24.943 25.194 -6.819 1.00 85.00 263 CYS A C 1
ATOM 2021 O O . CYS A 1 263 ? -24.791 25.976 -5.884 1.00 85.00 263 CYS A O 1
ATOM 2023 N N . GLY A 1 264 ? -25.862 25.409 -7.766 1.00 76.88 264 GLY A N 1
ATOM 2024 C CA . GLY A 1 264 ? -26.806 26.530 -7.736 1.00 76.88 264 GLY A CA 1
ATOM 2025 C C . GLY A 1 264 ? -27.916 26.344 -6.696 1.00 76.88 264 GLY A C 1
ATOM 2026 O O . GLY A 1 264 ? -28.246 25.210 -6.333 1.00 76.88 264 GLY A O 1
ATOM 2027 N N . GLY A 1 265 ? -28.492 27.461 -6.248 1.00 84.69 265 GLY A N 1
ATOM 2028 C CA . GLY A 1 265 ? -29.598 27.493 -5.287 1.00 84.69 265 GLY A CA 1
ATOM 2029 C C . GLY A 1 265 ? -29.215 27.958 -3.881 1.00 84.69 265 GLY A C 1
ATOM 2030 O O . GLY A 1 265 ? -28.037 28.235 -3.605 1.00 84.69 265 GLY A O 1
ATOM 2031 N N . ASN A 1 266 ? -30.231 28.055 -3.023 1.00 86.12 266 ASN A N 1
ATOM 2032 C CA . ASN A 1 266 ? -30.136 28.388 -1.600 1.00 86.12 266 ASN A CA 1
ATOM 2033 C C . ASN A 1 266 ? -29.636 27.190 -0.754 1.00 86.12 266 ASN A C 1
ATOM 2035 O O . ASN A 1 266 ? -29.343 26.120 -1.290 1.00 86.12 266 ASN A O 1
ATOM 2039 N N . LEU A 1 267 ? -29.474 27.387 0.561 1.00 84.31 267 LEU A N 1
ATOM 2040 C CA . LEU A 1 267 ? -28.934 26.380 1.490 1.00 84.31 267 LEU A CA 1
ATOM 2041 C C . LEU A 1 267 ? -29.705 25.048 1.417 1.00 84.31 267 LEU A C 1
ATOM 2043 O O . LEU A 1 267 ? -29.110 24.001 1.160 1.00 84.31 267 LEU A O 1
ATOM 2047 N N . THR A 1 268 ? -31.028 25.119 1.547 1.00 86.00 268 THR A N 1
ATOM 2048 C CA . THR A 1 268 ? -31.953 23.980 1.523 1.00 86.00 268 THR A CA 1
ATOM 2049 C C . THR A 1 268 ? -31.934 23.245 0.189 1.00 86.00 268 THR A C 1
ATOM 2051 O O . THR A 1 268 ? -31.861 22.020 0.148 1.00 86.00 268 THR A O 1
ATOM 2054 N N . GLU A 1 269 ? -31.915 23.970 -0.932 1.00 86.12 269 GLU A N 1
ATOM 2055 C CA . GLU A 1 269 ? -31.840 23.370 -2.270 1.00 86.12 269 GLU A CA 1
ATOM 2056 C C . GLU A 1 269 ? -30.537 22.586 -2.489 1.00 86.12 269 GLU A C 1
ATOM 2058 O O . GLU A 1 269 ? -30.522 21.595 -3.224 1.00 86.12 269 GLU A O 1
ATOM 2063 N N . ARG A 1 270 ? -29.431 23.013 -1.865 1.00 88.38 270 ARG A N 1
ATOM 2064 C CA . ARG A 1 270 ? -28.142 22.307 -1.924 1.00 88.38 270 ARG A CA 1
ATOM 2065 C C . ARG A 1 270 ? -28.127 21.074 -1.023 1.00 88.38 270 ARG A C 1
ATOM 2067 O O . ARG A 1 270 ? -27.692 20.014 -1.474 1.00 88.38 270 ARG A O 1
ATOM 2074 N N . ALA A 1 271 ? -28.643 21.196 0.198 1.00 86.12 271 ALA A N 1
ATOM 2075 C CA . ALA A 1 271 ? -28.788 20.087 1.138 1.00 86.12 271 ALA A CA 1
ATOM 2076 C C . ALA A 1 271 ? -29.703 18.984 0.578 1.00 86.12 271 ALA A C 1
ATOM 2078 O O . ALA A 1 271 ? -29.316 17.817 0.541 1.00 86.12 271 ALA A O 1
ATOM 2079 N N . ALA A 1 272 ? -30.862 19.353 0.023 1.00 87.69 272 ALA A N 1
ATOM 2080 C CA . ALA A 1 272 ? -31.794 18.417 -0.604 1.00 87.69 272 ALA A CA 1
ATOM 2081 C C . ALA A 1 272 ? -31.160 17.676 -1.790 1.00 87.69 272 ALA A C 1
ATOM 2083 O O . ALA A 1 272 ? -31.387 16.482 -1.991 1.00 87.69 272 ALA A O 1
ATOM 2084 N N . ARG A 1 273 ? -30.310 18.362 -2.563 1.00 91.44 273 ARG A N 1
ATOM 2085 C CA . ARG A 1 273 ? -29.600 17.750 -3.689 1.00 91.44 273 ARG A CA 1
ATOM 2086 C C . ARG A 1 273 ? -28.588 16.706 -3.224 1.00 91.44 273 ARG A C 1
ATOM 2088 O O . ARG A 1 273 ? -28.558 15.625 -3.805 1.00 91.44 273 ARG A O 1
ATOM 2095 N N . LEU A 1 274 ? -27.818 16.987 -2.172 1.00 87.38 274 LEU A N 1
ATOM 2096 C CA . LEU A 1 274 ? -26.908 16.004 -1.572 1.00 87.38 274 LEU A CA 1
ATOM 2097 C C . LEU A 1 274 ? -27.662 14.825 -0.948 1.00 87.38 274 LEU A C 1
ATOM 2099 O O . LEU A 1 274 ? -27.277 13.678 -1.154 1.00 87.38 274 LEU A O 1
ATOM 2103 N N . HIS A 1 275 ? -28.782 15.079 -0.275 1.00 88.38 275 HIS A N 1
ATOM 2104 C CA . HIS A 1 275 ? -29.634 1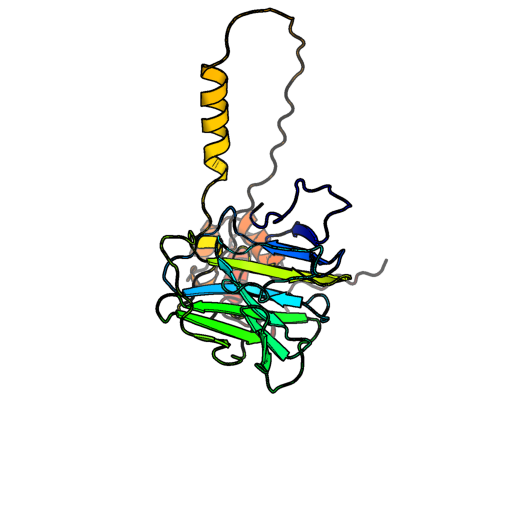4.020 0.270 1.00 88.38 275 HIS A CA 1
ATOM 2105 C C . HIS A 1 275 ? -30.178 13.089 -0.825 1.00 88.38 275 HIS A C 1
ATOM 2107 O O . HIS A 1 275 ? -30.123 11.870 -0.690 1.00 88.38 275 HIS A O 1
ATOM 2113 N N . SER A 1 276 ? -30.599 13.642 -1.969 1.00 84.69 276 SER A N 1
ATOM 2114 C CA . SER A 1 276 ? -31.192 12.873 -3.077 1.00 84.69 276 SER A CA 1
ATOM 2115 C C . SER A 1 276 ? -30.247 11.874 -3.764 1.00 84.69 276 SER A C 1
ATOM 2117 O O . SER A 1 276 ? -30.715 10.941 -4.430 1.00 84.69 276 SER A O 1
ATOM 2119 N N . VAL A 1 277 ? -28.931 12.074 -3.613 1.00 86.75 277 VAL A N 1
ATOM 2120 C CA . VAL A 1 277 ? -27.869 11.223 -4.179 1.00 86.75 277 VAL A CA 1
ATOM 2121 C C . VAL A 1 277 ? -27.235 10.293 -3.141 1.00 86.75 277 VAL A C 1
ATOM 2123 O O . VAL A 1 277 ? -26.338 9.519 -3.471 1.00 86.75 277 VAL A O 1
ATOM 2126 N N . ARG A 1 278 ? -27.667 10.373 -1.878 1.00 83.81 278 ARG A N 1
ATOM 2127 C CA . ARG A 1 278 ? -27.142 9.556 -0.783 1.00 83.81 278 ARG A CA 1
ATOM 2128 C C . ARG A 1 278 ? -27.362 8.069 -1.076 1.00 83.81 278 ARG A C 1
ATOM 2130 O O . ARG A 1 278 ? -28.482 7.655 -1.364 1.00 83.81 278 ARG A O 1
ATOM 2137 N N . GLY A 1 279 ? -26.291 7.280 -0.990 1.00 72.31 279 GLY A N 1
ATOM 2138 C CA . GLY A 1 279 ? -26.329 5.828 -1.203 1.00 72.31 279 GLY A CA 1
ATOM 2139 C C . GLY A 1 279 ? -26.600 5.387 -2.646 1.00 72.31 279 GLY A C 1
ATOM 2140 O O . GLY A 1 279 ? -26.800 4.200 -2.874 1.00 72.31 279 GLY A O 1
ATOM 2141 N N . LYS A 1 280 ? -26.616 6.312 -3.614 1.00 78.50 280 LYS A N 1
ATOM 2142 C CA . LYS A 1 280 ? -26.785 5.991 -5.036 1.00 78.50 280 LYS A CA 1
ATOM 2143 C C . LYS A 1 280 ? -25.437 5.911 -5.736 1.00 78.50 280 LYS A C 1
ATOM 2145 O O . LYS A 1 280 ? -24.542 6.715 -5.463 1.00 78.50 280 LYS A O 1
ATOM 2150 N N . SER A 1 281 ? -25.320 4.968 -6.665 1.00 77.31 281 SER A N 1
ATOM 2151 C CA . SER A 1 281 ? -24.206 4.937 -7.607 1.00 77.31 281 SER A CA 1
ATOM 2152 C C . SER A 1 281 ? -24.317 6.116 -8.584 1.00 77.31 281 SER A C 1
ATOM 2154 O O . SER A 1 281 ? -25.379 6.722 -8.732 1.00 77.31 281 SER A O 1
ATOM 2156 N N . TRP A 1 282 ? -23.225 6.464 -9.265 1.00 76.81 282 TRP A N 1
ATOM 2157 C CA . TRP A 1 282 ? -23.226 7.565 -10.238 1.00 76.81 282 TRP A CA 1
ATOM 2158 C C . TRP A 1 282 ? -24.249 7.375 -11.374 1.00 76.81 282 TRP A C 1
ATOM 2160 O O . TRP A 1 282 ? -24.802 8.351 -11.893 1.00 76.81 282 TRP A O 1
ATOM 2170 N N . GLU A 1 283 ? -24.504 6.124 -11.744 1.00 76.88 283 GLU A N 1
ATOM 2171 C CA . GLU A 1 283 ? -25.414 5.727 -12.818 1.00 76.88 283 GLU A CA 1
ATOM 2172 C C . GLU A 1 283 ? -26.880 5.968 -12.428 1.00 76.88 283 GLU A C 1
ATOM 2174 O O . GLU A 1 283 ? -27.669 6.407 -13.262 1.00 76.88 283 GLU A O 1
ATOM 2179 N N . ASP A 1 284 ? -27.207 5.831 -11.139 1.00 77.00 284 ASP A N 1
ATOM 2180 C CA . ASP A 1 284 ? -28.565 5.968 -10.590 1.00 77.00 284 ASP A CA 1
ATOM 2181 C C . ASP A 1 284 ? -28.959 7.415 -10.225 1.00 77.00 284 ASP A C 1
ATOM 2183 O O . ASP A 1 284 ? -30.066 7.684 -9.741 1.00 77.00 284 ASP A O 1
ATOM 2187 N N . ILE A 1 285 ? -28.047 8.376 -10.401 1.00 85.75 285 ILE A N 1
ATOM 2188 C CA . ILE A 1 285 ? -28.297 9.798 -10.128 1.00 85.75 285 ILE A CA 1
ATOM 2189 C C . ILE A 1 285 ? -28.989 10.450 -11.336 1.00 85.75 285 ILE A C 1
ATOM 2191 O O . ILE A 1 285 ? -28.503 10.346 -12.460 1.00 85.75 285 ILE A O 1
ATOM 2195 N N . ASP A 1 286 ? -30.069 11.205 -11.096 1.00 81.44 286 ASP A N 1
ATOM 2196 C CA . ASP A 1 286 ? -30.797 11.954 -12.136 1.00 81.44 286 ASP A CA 1
ATOM 2197 C C . ASP A 1 286 ? -29.871 12.963 -12.852 1.00 81.44 286 ASP A C 1
ATOM 2199 O O . ASP A 1 286 ? -29.228 13.818 -12.233 1.00 81.44 286 ASP A O 1
ATOM 2203 N N . ASP A 1 287 ? -29.827 12.913 -14.183 1.00 80.69 287 ASP A N 1
ATOM 2204 C CA . ASP A 1 287 ? -29.011 13.810 -15.006 1.00 80.69 287 ASP A CA 1
ATOM 2205 C C . ASP A 1 287 ? -29.358 15.296 -14.811 1.00 80.69 287 ASP A C 1
ATOM 2207 O O . ASP A 1 287 ? -28.524 16.179 -15.035 1.00 80.69 287 ASP A O 1
ATOM 2211 N N . LYS A 1 288 ? -30.564 15.612 -14.320 1.00 81.12 288 LYS A N 1
ATOM 2212 C CA . LYS A 1 288 ? -30.965 16.981 -13.968 1.00 81.12 288 LYS A CA 1
ATOM 2213 C C . LYS A 1 288 ? -30.161 17.554 -12.806 1.00 81.12 288 LYS A C 1
ATOM 2215 O O . LYS A 1 288 ? -30.033 18.783 -12.747 1.00 81.12 288 LYS A O 1
ATOM 2220 N N . VAL A 1 289 ? -29.620 16.730 -11.904 1.00 84.00 289 VAL A N 1
ATOM 2221 C CA . VAL A 1 289 ? -28.809 17.198 -10.765 1.00 84.00 289 VAL A CA 1
ATOM 2222 C C . VAL A 1 289 ? -27.303 17.150 -11.031 1.00 84.00 289 VAL A C 1
ATOM 2224 O O . VAL A 1 289 ? -26.560 17.884 -10.372 1.00 84.00 289 VAL A O 1
ATOM 2227 N N . LYS A 1 290 ? -26.856 16.384 -12.034 1.00 85.38 290 LYS A N 1
ATOM 2228 C CA . LYS A 1 290 ? -25.457 16.347 -12.487 1.00 85.38 290 LYS A CA 1
ATOM 2229 C C . LYS A 1 290 ? -25.034 17.687 -13.101 1.00 85.38 290 LYS A C 1
ATOM 2231 O O . LYS A 1 290 ? -25.813 18.381 -13.767 1.00 85.38 290 LYS A O 1
ATOM 2236 N N . ALA A 1 291 ? -23.792 18.093 -12.856 1.00 83.25 291 ALA A N 1
ATOM 2237 C CA . ALA A 1 291 ? -23.198 19.253 -13.508 1.00 83.25 291 ALA A CA 1
ATOM 2238 C C . ALA A 1 291 ? -22.912 18.927 -14.984 1.00 83.25 291 ALA A C 1
ATOM 2240 O O . ALA A 1 291 ? -22.462 17.830 -15.312 1.00 83.25 291 ALA A O 1
ATOM 2241 N N . LYS A 1 292 ? -23.164 19.876 -15.896 1.00 71.00 292 LYS A N 1
ATOM 2242 C CA . LYS A 1 292 ? -22.792 19.706 -17.309 1.00 71.00 292 LYS A CA 1
ATOM 2243 C C . LYS A 1 292 ? -21.264 19.646 -17.413 1.00 71.00 292 LYS A C 1
ATOM 2245 O O . LYS A 1 292 ? -20.600 20.537 -16.880 1.00 71.00 292 LYS A O 1
ATOM 2250 N N . LYS A 1 293 ? -20.716 18.635 -18.104 1.00 54.72 293 LYS A N 1
ATOM 2251 C CA . LYS A 1 293 ? -19.291 18.607 -18.474 1.00 54.72 293 LYS A CA 1
ATOM 2252 C C . LYS A 1 293 ? -18.979 19.902 -19.228 1.00 54.72 293 LYS A C 1
ATOM 2254 O O . LYS A 1 293 ? -19.670 20.234 -20.187 1.00 54.72 293 LYS A O 1
ATOM 2259 N N . LYS A 1 294 ? -17.984 20.659 -18.764 1.00 44.31 294 LYS A N 1
ATOM 2260 C CA . LYS A 1 294 ? -17.384 21.705 -19.592 1.00 44.31 294 LYS A CA 1
ATOM 2261 C C . LYS A 1 294 ? -16.542 20.985 -20.639 1.00 44.31 294 LYS A C 1
ATOM 2263 O O . LYS A 1 294 ? -15.560 20.348 -20.269 1.00 44.31 294 LYS A O 1
ATOM 2268 N N . ASP A 1 295 ? -16.947 21.060 -21.902 1.00 38.84 295 ASP A N 1
ATOM 2269 C CA . ASP A 1 295 ? -16.069 20.721 -23.018 1.00 38.84 295 ASP A CA 1
ATOM 2270 C C . ASP A 1 295 ? -14.827 21.610 -22.919 1.00 38.84 295 ASP A C 1
ATOM 2272 O O . ASP A 1 295 ? -14.918 22.839 -22.952 1.00 38.84 295 ASP A O 1
ATOM 2276 N N . VAL A 1 296 ? -13.666 20.989 -22.719 1.00 39.28 296 VAL A N 1
ATOM 2277 C CA . VAL A 1 296 ? -12.379 21.681 -22.780 1.00 39.28 296 VAL A CA 1
ATOM 2278 C C . VAL A 1 296 ? -11.961 21.680 -24.246 1.00 39.28 296 VAL A C 1
ATOM 2280 O O . VAL A 1 296 ? -11.271 20.779 -24.711 1.00 39.28 296 VAL A O 1
ATOM 2283 N N . SER A 1 297 ? -12.452 22.667 -24.991 1.00 37.97 297 SER A N 1
ATOM 2284 C CA . SER A 1 297 ? -11.872 23.098 -26.261 1.00 37.97 297 SER A CA 1
ATOM 2285 C C . SER A 1 297 ? -11.101 24.395 -26.018 1.00 37.97 297 SER A C 1
ATOM 2287 O O . SER A 1 297 ? -11.720 25.387 -25.619 1.00 37.97 297 SER A O 1
ATOM 2289 N N . GLY A 1 298 ? -9.792 24.387 -26.276 1.00 34.03 298 GLY A N 1
ATOM 2290 C CA . GLY A 1 298 ? -8.923 25.568 -26.235 1.00 34.03 298 GLY A CA 1
ATOM 2291 C C . GLY A 1 298 ? -7.599 25.293 -25.555 1.00 34.03 298 GLY A C 1
ATOM 2292 O O . GLY A 1 298 ? -7.560 25.457 -24.318 1.00 34.03 298 GLY A O 1
#

Organism: NCBI:txid86335